Protein AF-A0A5J4UPM0-F1 (afdb_monomer_lite)

Structure (mmCIF, N/CA/C/O backbone):
data_AF-A0A5J4UPM0-F1
#
_entry.id   AF-A0A5J4UPM0-F1
#
loop_
_atom_site.group_PDB
_atom_site.id
_atom_site.type_symbol
_atom_site.label_atom_id
_atom_site.label_alt_id
_atom_site.label_comp_id
_atom_site.label_asym_id
_atom_site.label_entity_id
_atom_site.label_seq_id
_atom_site.pdbx_PDB_ins_code
_atom_site.Cartn_x
_atom_site.Cartn_y
_atom_site.Cartn_z
_atom_site.occupancy
_atom_site.B_iso_or_equiv
_atom_site.auth_seq_id
_atom_site.auth_comp_id
_atom_site.auth_asym_id
_atom_site.auth_atom_id
_atom_site.pdbx_PDB_model_num
ATOM 1 N N . MET A 1 1 ? 78.217 29.020 -58.517 1.00 34.00 1 MET A N 1
ATOM 2 C CA . MET A 1 1 ? 78.183 27.801 -57.683 1.00 34.00 1 MET A CA 1
ATOM 3 C C . MET A 1 1 ? 76.849 27.775 -56.956 1.00 34.00 1 MET A C 1
ATOM 5 O O . MET A 1 1 ? 76.694 28.483 -55.974 1.00 34.00 1 MET A O 1
ATOM 9 N N . VAL A 1 2 ? 75.860 27.063 -57.499 1.00 29.41 2 VAL A N 1
ATOM 10 C CA . VAL A 1 2 ? 74.545 26.874 -56.865 1.00 29.41 2 VAL A CA 1
ATOM 11 C C . VAL A 1 2 ? 74.561 25.471 -56.269 1.00 29.41 2 VAL A C 1
ATOM 13 O O . VAL A 1 2 ? 74.653 24.496 -57.010 1.00 29.41 2 VAL A O 1
ATOM 16 N N . GLY A 1 3 ? 74.592 25.380 -54.940 1.00 32.12 3 GLY A N 1
ATOM 17 C CA . GLY A 1 3 ? 74.587 24.108 -54.223 1.00 32.12 3 GLY A CA 1
ATOM 18 C C . GLY A 1 3 ? 73.215 23.449 -54.327 1.00 32.12 3 GLY A C 1
ATOM 19 O O . GLY A 1 3 ? 72.221 24.014 -53.879 1.00 32.12 3 GLY A O 1
ATOM 20 N N . ILE A 1 4 ? 73.158 22.270 -54.941 1.00 32.81 4 ILE A N 1
ATOM 21 C CA . ILE A 1 4 ? 71.959 21.431 -54.987 1.00 32.81 4 ILE A CA 1
ATOM 22 C C . ILE A 1 4 ? 71.978 20.565 -53.721 1.00 32.81 4 ILE A C 1
ATOM 24 O O . ILE A 1 4 ? 72.777 19.636 -53.625 1.00 32.81 4 ILE A O 1
ATOM 28 N N . CYS A 1 5 ? 71.125 20.876 -52.742 1.00 32.78 5 CYS A N 1
ATOM 29 C CA . CYS A 1 5 ? 70.876 19.985 -51.607 1.00 32.78 5 CYS A CA 1
ATOM 30 C C . CYS A 1 5 ? 70.103 18.752 -52.095 1.00 32.78 5 CYS A C 1
ATOM 32 O O . CYS A 1 5 ? 68.948 18.858 -52.506 1.00 32.78 5 CYS A O 1
ATOM 34 N N . GLN A 1 6 ? 70.745 17.583 -52.065 1.00 30.95 6 GLN A N 1
ATOM 35 C CA . GLN A 1 6 ? 70.087 16.289 -52.230 1.00 30.95 6 GLN A CA 1
ATOM 36 C C . GLN A 1 6 ? 69.510 15.847 -50.882 1.00 30.95 6 GLN A C 1
ATOM 38 O O . GLN A 1 6 ? 70.262 15.489 -49.978 1.00 30.95 6 GLN A O 1
ATOM 43 N N . GLU A 1 7 ? 68.186 15.837 -50.745 1.00 34.66 7 GLU A N 1
ATOM 44 C CA . GLU A 1 7 ? 67.532 15.127 -49.643 1.00 34.66 7 GLU A CA 1
ATOM 45 C C . GLU A 1 7 ? 67.275 13.671 -50.047 1.00 34.66 7 GLU A C 1
ATOM 47 O O . GLU A 1 7 ? 66.557 13.384 -51.007 1.00 34.66 7 GLU A O 1
ATOM 52 N N . SER A 1 8 ? 67.894 12.743 -49.316 1.00 31.12 8 SER A N 1
ATOM 53 C CA . SER A 1 8 ? 67.706 11.302 -49.476 1.00 31.12 8 SER A CA 1
ATOM 54 C C . SER A 1 8 ? 66.583 10.829 -48.552 1.00 31.12 8 SER A C 1
ATOM 56 O O . SER A 1 8 ? 66.685 10.967 -47.334 1.00 31.12 8 SER A O 1
ATOM 58 N N . TRP A 1 9 ? 65.510 10.267 -49.114 1.00 38.97 9 TRP A N 1
ATOM 59 C CA . TRP A 1 9 ? 64.406 9.686 -48.345 1.00 38.97 9 TRP A CA 1
ATOM 60 C C . TRP A 1 9 ? 64.547 8.161 -48.292 1.00 38.97 9 TRP A C 1
ATOM 62 O O . TRP A 1 9 ? 64.469 7.486 -49.317 1.00 38.97 9 TRP A O 1
ATOM 72 N N . VAL A 1 10 ? 64.720 7.605 -47.089 1.00 35.00 10 VAL A N 1
ATOM 73 C CA . VAL A 1 10 ? 64.734 6.153 -46.851 1.00 35.00 10 VAL A CA 1
ATOM 74 C C . VAL A 1 10 ? 63.353 5.719 -46.357 1.00 35.00 10 VAL A C 1
ATOM 76 O O . VAL A 1 10 ? 62.998 5.948 -45.203 1.00 35.00 10 VAL A O 1
ATOM 79 N N . PHE A 1 11 ? 62.566 5.065 -47.215 1.00 37.78 11 PHE A N 1
ATOM 80 C CA . PHE A 1 11 ? 61.320 4.410 -46.806 1.00 37.78 11 PHE A CA 1
ATOM 81 C C . PHE A 1 11 ? 61.622 2.996 -46.294 1.00 37.78 11 PHE A C 1
ATOM 83 O O . PHE A 1 11 ? 61.968 2.104 -47.065 1.00 37.78 11 PHE A O 1
ATOM 90 N N . LYS A 1 12 ? 61.473 2.775 -44.984 1.00 35.78 12 LYS A N 1
ATOM 91 C CA . LYS A 1 12 ? 61.555 1.443 -44.366 1.00 35.78 12 LYS A CA 1
ATOM 92 C C . LYS A 1 12 ? 60.150 0.846 -44.253 1.00 35.78 12 LYS A C 1
ATOM 94 O O . LYS A 1 12 ? 59.464 1.037 -43.253 1.00 35.78 12 LYS A O 1
ATOM 99 N N . LEU A 1 13 ? 59.723 0.108 -45.275 1.00 38.47 13 LEU A N 1
ATOM 100 C CA . LEU A 1 13 ? 58.643 -0.872 -45.141 1.00 38.47 13 LEU A CA 1
ATOM 101 C C . LEU A 1 13 ? 59.262 -2.240 -44.841 1.00 38.47 13 LEU A C 1
ATOM 103 O O . LEU A 1 13 ? 60.309 -2.597 -45.376 1.00 38.47 13 LEU A O 1
ATOM 107 N N . LYS A 1 14 ? 58.646 -2.962 -43.903 1.00 42.09 14 LYS A N 1
ATOM 108 C CA . LYS A 1 14 ? 59.135 -4.209 -43.302 1.00 42.09 14 LYS A CA 1
ATOM 109 C C . LYS A 1 14 ? 59.682 -5.196 -44.353 1.00 42.09 14 LYS A C 1
ATOM 111 O O . LYS A 1 14 ? 58.910 -5.793 -45.092 1.00 42.09 14 LYS A O 1
ATOM 116 N N . GLY A 1 15 ? 60.998 -5.426 -44.338 1.00 43.72 15 GLY A N 1
ATOM 117 C CA . GLY A 1 15 ? 61.578 -6.724 -44.703 1.00 43.72 15 GLY A CA 1
ATOM 118 C C . GLY A 1 15 ? 62.327 -6.885 -46.031 1.00 43.72 15 GLY A C 1
ATOM 119 O O . GLY A 1 15 ? 62.898 -7.953 -46.208 1.00 43.72 15 GLY A O 1
ATOM 120 N N . TYR A 1 16 ? 62.414 -5.895 -46.928 1.00 34.84 16 TYR A N 1
ATOM 121 C CA . TYR A 1 16 ? 63.186 -6.049 -48.178 1.00 34.84 16 TYR A CA 1
ATOM 122 C C . TYR A 1 16 ? 64.105 -4.855 -48.464 1.00 34.84 16 TYR A C 1
ATOM 124 O O . TYR A 1 16 ? 63.668 -3.707 -48.482 1.00 34.84 16 TYR A O 1
ATOM 132 N N . ASN A 1 17 ? 65.391 -5.143 -48.686 1.00 38.88 17 ASN A N 1
ATOM 133 C CA . ASN A 1 17 ? 66.417 -4.174 -49.071 1.00 38.88 17 ASN A CA 1
ATOM 134 C C . ASN A 1 17 ? 66.376 -3.995 -50.598 1.00 38.88 17 ASN A C 1
ATOM 136 O O . ASN A 1 17 ? 66.793 -4.891 -51.329 1.00 38.88 17 ASN A O 1
ATOM 140 N N . TYR A 1 18 ? 65.882 -2.854 -51.081 1.00 38.59 18 TYR A N 1
ATOM 141 C CA . TYR A 1 18 ? 66.020 -2.461 -52.486 1.00 38.59 18 TYR A CA 1
ATOM 142 C C . TYR A 1 18 ? 67.086 -1.371 -52.614 1.00 38.59 18 TYR A C 1
ATOM 144 O O . TYR A 1 18 ? 67.053 -0.371 -51.898 1.00 38.59 18 TYR A O 1
ATOM 152 N N . ASN A 1 19 ? 68.026 -1.572 -53.542 1.00 39.03 19 ASN A N 1
ATOM 153 C CA . ASN A 1 19 ? 69.011 -0.567 -53.932 1.00 39.03 19 ASN A CA 1
ATOM 154 C C . ASN A 1 19 ? 68.295 0.690 -54.450 1.00 39.03 19 ASN A C 1
ATOM 156 O O . ASN A 1 19 ? 67.374 0.606 -55.262 1.00 39.03 19 ASN A O 1
ATOM 160 N N . SER A 1 20 ? 68.725 1.856 -53.972 1.00 40.47 20 SER A N 1
ATOM 161 C CA . SER A 1 20 ? 68.147 3.159 -54.290 1.00 40.47 20 SER A CA 1
ATOM 162 C C . SER A 1 20 ? 68.293 3.499 -55.776 1.00 40.47 20 SER A C 1
ATOM 164 O O . SER A 1 20 ? 69.398 3.777 -56.242 1.00 40.47 20 SER A O 1
ATOM 166 N N . VAL A 1 21 ? 67.179 3.538 -56.509 1.00 37.78 21 VAL A N 1
ATOM 167 C CA . VAL A 1 21 ? 67.104 4.143 -57.846 1.00 37.78 21 VAL A CA 1
ATOM 168 C C . VAL A 1 21 ? 66.581 5.570 -57.690 1.00 37.78 21 VAL A C 1
ATOM 170 O O . VAL A 1 21 ? 65.440 5.781 -57.284 1.00 37.78 21 VAL A O 1
ATOM 173 N N . ILE A 1 22 ? 67.430 6.555 -57.982 1.00 39.66 22 ILE A N 1
ATOM 174 C CA . ILE A 1 22 ? 67.087 7.981 -57.940 1.00 39.66 22 ILE A CA 1
ATOM 175 C C . ILE A 1 22 ? 66.447 8.358 -59.281 1.00 39.66 22 ILE A C 1
ATOM 177 O O . ILE A 1 22 ? 67.135 8.407 -60.297 1.00 39.66 22 ILE A O 1
ATOM 181 N N . PHE A 1 23 ? 65.146 8.655 -59.289 1.00 39.25 23 PHE A N 1
ATOM 182 C CA . PHE A 1 23 ? 64.492 9.338 -60.410 1.00 39.25 23 PHE A CA 1
ATOM 183 C C . PHE A 1 23 ? 64.287 10.822 -60.066 1.00 39.25 23 PHE A C 1
ATOM 185 O O . PHE A 1 23 ? 63.795 11.121 -58.975 1.00 39.25 23 PHE A O 1
ATOM 192 N N . PRO A 1 24 ? 64.615 11.767 -60.968 1.00 39.78 24 PRO A N 1
ATOM 193 C CA . PRO A 1 24 ? 64.323 13.177 -60.748 1.00 39.78 24 PRO A CA 1
ATOM 194 C C . PRO A 1 24 ? 62.809 13.405 -60.859 1.00 39.78 24 PRO A C 1
ATOM 196 O O . PRO A 1 24 ? 62.246 13.450 -61.952 1.00 39.78 24 PRO A O 1
ATOM 199 N N . LEU A 1 25 ? 62.126 13.520 -59.718 1.00 46.28 25 LEU A N 1
ATOM 200 C CA . LEU A 1 25 ? 60.706 13.864 -59.674 1.00 46.28 25 LEU A CA 1
ATOM 201 C C . LEU A 1 25 ? 60.512 15.368 -59.907 1.00 46.28 25 LEU A C 1
ATOM 203 O O . LEU A 1 25 ? 61.180 16.207 -59.307 1.00 46.28 25 LEU A O 1
ATOM 207 N N . ASN A 1 26 ? 59.566 15.698 -60.788 1.00 43.25 26 ASN A N 1
ATOM 208 C CA . ASN A 1 26 ? 59.174 17.064 -61.130 1.00 43.25 26 ASN A CA 1
ATOM 209 C C . ASN A 1 26 ? 58.726 17.842 -59.864 1.00 43.25 26 ASN A C 1
ATOM 211 O O . ASN A 1 26 ? 57.868 17.331 -59.136 1.00 43.25 26 ASN A O 1
ATOM 215 N N . PRO A 1 27 ? 59.209 19.081 -59.629 1.00 51.84 27 PRO A N 1
ATOM 216 C CA . PRO A 1 27 ? 58.881 19.898 -58.451 1.00 51.84 27 PRO A CA 1
ATOM 217 C C . PRO A 1 27 ? 57.379 20.086 -58.174 1.00 51.84 27 PRO A C 1
ATOM 219 O O . PRO A 1 27 ? 56.963 20.280 -57.033 1.00 51.84 27 PRO A O 1
ATOM 222 N N . ARG A 1 28 ? 56.526 20.018 -59.207 1.00 42.81 28 ARG A N 1
ATOM 223 C CA . ARG A 1 28 ? 55.063 20.091 -59.028 1.00 42.81 28 ARG A CA 1
ATOM 224 C C . ARG A 1 28 ? 54.478 18.822 -58.401 1.00 42.81 28 ARG A C 1
ATOM 226 O O . ARG A 1 28 ? 53.512 18.901 -57.643 1.00 42.81 28 ARG A O 1
ATOM 233 N N . VAL A 1 29 ? 55.060 17.659 -58.690 1.00 46.34 29 VAL A N 1
ATOM 234 C CA . VAL A 1 29 ? 54.596 16.363 -58.175 1.00 46.34 29 VAL A CA 1
ATOM 235 C C . VAL A 1 29 ? 55.032 16.187 -56.720 1.00 46.34 29 VAL A C 1
ATOM 237 O O . VAL A 1 29 ? 54.223 15.773 -55.892 1.00 46.34 29 VAL A O 1
ATOM 240 N N . THR A 1 30 ? 56.256 16.597 -56.373 1.00 50.22 30 THR A N 1
ATOM 241 C CA . THR A 1 30 ? 56.759 16.565 -54.990 1.00 50.22 30 THR A CA 1
ATOM 242 C C . THR A 1 30 ? 55.971 17.493 -54.068 1.00 50.22 30 THR A C 1
ATOM 244 O O . THR A 1 30 ? 55.551 17.048 -53.004 1.00 50.22 30 THR A O 1
ATOM 247 N N . ASN A 1 31 ? 55.651 18.720 -54.495 1.00 48.53 31 ASN A N 1
ATOM 248 C CA . ASN A 1 31 ? 54.829 19.644 -53.699 1.00 48.53 31 ASN A CA 1
ATOM 249 C C . ASN A 1 31 ? 53.403 19.119 -53.454 1.00 48.53 31 ASN A C 1
ATOM 251 O O . ASN A 1 31 ? 52.852 19.300 -52.371 1.00 48.53 31 ASN A O 1
ATOM 255 N N . THR A 1 32 ? 52.813 18.425 -54.432 1.00 50.28 32 THR A N 1
ATOM 256 C CA . THR A 1 32 ? 51.464 17.848 -54.297 1.00 50.28 32 THR A CA 1
ATOM 257 C C . THR A 1 32 ? 51.457 16.629 -53.367 1.00 50.28 32 THR A C 1
ATOM 259 O O . THR A 1 32 ? 50.521 16.454 -52.585 1.00 50.28 32 THR A O 1
ATOM 262 N N . ILE A 1 33 ? 52.501 15.794 -53.419 1.00 51.09 33 ILE A N 1
ATOM 263 C CA . ILE A 1 33 ? 52.682 14.666 -52.493 1.00 51.09 33 ILE A CA 1
ATOM 264 C C . ILE A 1 33 ? 52.910 15.186 -51.070 1.00 51.09 33 ILE A C 1
ATOM 266 O O . ILE A 1 33 ? 52.239 14.719 -50.154 1.00 51.09 33 ILE A O 1
ATOM 270 N N . HIS A 1 34 ? 53.765 16.198 -50.893 1.00 49.75 34 HIS A N 1
ATOM 271 C CA . HIS A 1 34 ? 54.033 16.803 -49.588 1.00 49.75 34 HIS A CA 1
ATOM 272 C C . HIS A 1 34 ? 52.759 17.412 -48.981 1.00 49.75 34 HIS A C 1
ATOM 274 O O . HIS A 1 34 ? 52.418 17.098 -47.848 1.00 49.75 34 HIS A O 1
ATOM 280 N N . ALA A 1 35 ? 51.977 18.171 -49.759 1.00 50.09 35 ALA A N 1
ATOM 281 C CA . ALA A 1 35 ? 50.713 18.753 -49.299 1.00 50.09 35 ALA A CA 1
ATOM 282 C C . ALA A 1 35 ? 49.671 17.694 -48.889 1.00 50.09 35 ALA A C 1
ATOM 284 O O . ALA A 1 35 ? 49.008 17.836 -47.860 1.00 50.09 35 ALA A O 1
ATOM 285 N N . LYS A 1 36 ? 49.550 16.597 -49.652 1.00 50.09 36 LYS A N 1
ATOM 286 C CA . LYS A 1 36 ? 48.677 15.470 -49.279 1.00 50.09 36 LYS A CA 1
ATOM 287 C C . LYS A 1 36 ? 49.169 14.776 -48.010 1.00 50.09 36 LYS A C 1
ATOM 289 O O . LYS A 1 36 ? 48.365 14.449 -47.145 1.00 50.09 36 LYS A O 1
ATOM 294 N N . GLN A 1 37 ? 50.476 14.588 -47.865 1.00 53.84 37 GLN A N 1
ATOM 295 C CA . GLN A 1 37 ? 51.079 13.937 -46.703 1.00 53.84 37 GLN A CA 1
ATOM 296 C C . GLN A 1 37 ? 50.939 14.792 -45.431 1.00 53.84 37 GLN A C 1
ATOM 298 O O . GLN A 1 37 ? 50.604 14.259 -44.374 1.00 53.84 37 GLN A O 1
ATOM 303 N N . THR A 1 38 ? 51.076 16.118 -45.539 1.00 56.19 38 THR A N 1
ATOM 304 C CA . THR A 1 38 ? 50.774 17.066 -44.455 1.00 56.19 38 THR A CA 1
ATOM 305 C C . THR A 1 38 ? 49.289 17.042 -44.080 1.00 56.19 38 THR A C 1
ATOM 307 O O . THR A 1 38 ? 48.969 17.039 -42.895 1.00 56.19 38 THR A O 1
ATOM 310 N N . SER A 1 39 ? 48.380 16.941 -45.058 1.00 65.50 39 SER A N 1
ATOM 311 C CA . SER A 1 39 ? 46.932 16.828 -44.813 1.00 65.50 39 SER A CA 1
ATOM 312 C C . SER A 1 39 ? 46.558 15.539 -44.066 1.00 65.50 39 SER A C 1
ATOM 314 O O . SER A 1 39 ? 45.840 15.601 -43.068 1.00 65.50 39 SER A O 1
ATOM 316 N N . TYR A 1 40 ? 47.105 14.385 -44.463 1.00 57.78 40 TYR A N 1
ATOM 317 C CA . TYR A 1 40 ? 46.906 13.125 -43.734 1.00 57.78 40 TYR A CA 1
ATOM 318 C C . TYR A 1 40 ? 47.508 13.160 -42.326 1.00 57.78 40 TYR A C 1
ATOM 320 O O . TYR A 1 40 ? 46.906 12.647 -41.383 1.00 57.78 40 TYR A O 1
ATOM 328 N N . HIS A 1 41 ? 48.676 13.785 -42.158 1.00 66.69 41 HIS A N 1
ATOM 329 C CA . HIS A 1 41 ? 49.289 13.934 -40.842 1.00 66.69 41 HIS A CA 1
ATOM 330 C C . HIS A 1 41 ? 48.436 14.807 -39.911 1.00 66.69 41 HIS A C 1
ATOM 332 O O . HIS A 1 41 ? 48.236 14.444 -38.757 1.00 66.69 41 HIS A O 1
ATOM 338 N N . GLN A 1 42 ? 47.864 15.903 -40.420 1.00 65.31 42 GLN A N 1
ATOM 339 C CA . GLN A 1 42 ? 46.940 16.756 -39.665 1.00 65.31 42 GLN A CA 1
ATOM 340 C C . GLN A 1 42 ? 45.644 16.026 -39.285 1.00 65.31 42 GLN A C 1
ATOM 342 O O . GLN A 1 42 ? 45.174 16.181 -38.160 1.00 65.31 42 GLN A O 1
ATOM 347 N N . GLN A 1 43 ? 45.098 15.191 -40.175 1.00 56.09 43 GLN A N 1
ATOM 348 C CA . GLN A 1 43 ? 43.926 14.361 -39.871 1.00 56.09 43 GLN A CA 1
ATOM 349 C C . GLN A 1 43 ? 44.220 13.331 -38.775 1.00 56.09 43 GLN A C 1
ATOM 351 O O . GLN A 1 43 ? 43.452 13.213 -37.826 1.00 56.09 43 GLN A O 1
ATOM 356 N N . LEU A 1 44 ? 45.350 12.623 -38.860 1.00 64.81 44 LEU A N 1
ATOM 357 C CA . LEU A 1 44 ? 45.774 11.669 -37.829 1.00 64.81 44 LEU A CA 1
ATOM 358 C C . LEU A 1 44 ? 46.030 12.347 -36.480 1.00 64.81 44 LEU A C 1
ATOM 360 O O . LEU A 1 44 ? 45.689 11.784 -35.441 1.00 64.81 44 LEU A O 1
ATOM 364 N N . LEU A 1 45 ? 46.601 13.557 -36.494 1.00 73.12 45 LEU A N 1
ATOM 365 C CA . LEU A 1 45 ? 46.774 14.349 -35.282 1.00 73.12 45 LEU A CA 1
ATOM 366 C C . LEU A 1 45 ? 45.412 14.670 -34.663 1.00 73.12 45 LEU A C 1
ATOM 368 O O . LEU A 1 45 ? 45.228 14.405 -33.485 1.00 73.12 45 LEU A O 1
ATOM 372 N N . TRP A 1 46 ? 44.455 15.151 -35.464 1.00 71.81 46 TRP A N 1
ATOM 373 C CA . TRP A 1 46 ? 43.101 15.484 -35.016 1.00 71.81 46 TRP A CA 1
ATOM 374 C C . TRP A 1 46 ? 42.361 14.284 -34.412 1.00 71.81 46 TRP A C 1
ATOM 376 O O . TRP A 1 46 ? 41.808 14.411 -33.323 1.00 71.81 46 TRP A O 1
ATOM 386 N N . PHE A 1 47 ? 42.409 13.111 -35.055 1.00 49.50 47 PHE A N 1
ATOM 387 C CA . PHE A 1 47 ? 41.816 11.887 -34.500 1.00 49.50 47 PHE A CA 1
ATOM 388 C C . PHE A 1 47 ? 42.434 11.510 -33.153 1.00 49.50 47 PHE A C 1
ATOM 390 O O . PHE A 1 47 ? 41.707 11.202 -32.213 1.00 49.50 47 PHE A O 1
ATOM 397 N N . LYS A 1 48 ? 43.761 11.616 -33.024 1.00 67.06 48 LYS A N 1
ATOM 398 C CA . LYS A 1 48 ? 44.446 11.358 -31.755 1.00 67.06 48 LYS A CA 1
ATOM 399 C C . LYS A 1 48 ? 44.017 12.345 -30.664 1.00 67.06 48 LYS A C 1
ATOM 401 O O . LYS A 1 48 ? 43.775 11.928 -29.538 1.00 67.06 48 LYS A O 1
ATOM 406 N N . THR A 1 49 ? 43.863 13.630 -30.992 1.00 69.19 49 THR A N 1
ATOM 407 C CA . THR A 1 49 ? 43.394 14.638 -30.028 1.00 69.19 49 THR A CA 1
ATOM 408 C C . THR A 1 49 ? 41.958 14.380 -29.570 1.00 69.19 49 THR A C 1
ATOM 410 O O . THR A 1 49 ? 41.645 14.600 -28.402 1.00 69.19 49 THR A O 1
ATOM 413 N N . VAL A 1 50 ? 41.083 13.921 -30.471 1.00 55.81 50 VAL A N 1
ATOM 414 C CA . VAL A 1 50 ? 39.689 13.577 -30.147 1.00 55.81 50 VAL A CA 1
ATOM 415 C C . VAL A 1 50 ? 39.629 12.337 -29.248 1.00 55.81 50 VAL A C 1
ATOM 417 O O . VAL A 1 50 ? 38.944 12.376 -28.227 1.00 55.81 50 VAL A O 1
ATOM 420 N N . ASP A 1 51 ? 40.398 11.287 -29.552 1.00 59.09 51 ASP A N 1
ATOM 421 C CA . ASP A 1 51 ? 40.488 10.083 -28.711 1.00 59.09 51 ASP A CA 1
ATOM 422 C C . ASP A 1 51 ? 41.049 10.396 -27.315 1.00 59.09 51 ASP A C 1
ATOM 424 O O . ASP A 1 51 ? 40.527 9.921 -26.300 1.00 59.09 51 ASP A O 1
ATOM 428 N N . ASP A 1 52 ? 42.087 11.232 -27.232 1.00 70.62 52 ASP A N 1
ATOM 429 C CA . ASP A 1 52 ? 42.665 11.664 -25.958 1.00 70.62 52 ASP A CA 1
ATOM 430 C C . ASP A 1 52 ? 41.654 12.488 -25.135 1.00 70.62 52 ASP A C 1
ATOM 432 O O . ASP A 1 52 ? 41.535 12.287 -23.922 1.00 70.62 52 ASP A O 1
ATOM 436 N N . ALA A 1 53 ? 40.868 13.359 -25.781 1.00 60.28 53 ALA A N 1
ATOM 437 C CA . ALA A 1 53 ? 39.814 14.141 -25.131 1.00 60.28 53 ALA A CA 1
ATOM 438 C C . ALA A 1 53 ? 38.658 13.261 -24.618 1.00 60.28 53 ALA A C 1
ATOM 440 O O . ALA A 1 53 ? 38.233 13.416 -23.470 1.00 60.28 53 ALA A O 1
ATOM 441 N N . MET A 1 54 ? 38.196 12.290 -25.412 1.00 55.66 54 MET A N 1
ATOM 442 C CA . MET A 1 54 ? 37.147 11.342 -25.007 1.00 55.66 54 MET A CA 1
ATOM 443 C C . MET A 1 54 ? 37.594 10.456 -23.835 1.00 55.66 54 MET A C 1
ATOM 445 O O . MET A 1 54 ? 36.836 10.235 -22.882 1.00 55.66 54 MET A O 1
ATOM 449 N N . ASN A 1 55 ? 38.847 9.996 -23.847 1.00 68.88 55 ASN A N 1
ATOM 450 C CA . ASN A 1 55 ? 39.428 9.225 -22.747 1.00 68.88 55 ASN A CA 1
ATOM 451 C C . ASN A 1 55 ? 39.572 10.055 -21.463 1.00 68.88 55 ASN A C 1
ATOM 453 O O . ASN A 1 55 ? 39.361 9.540 -20.362 1.00 68.88 55 ASN A O 1
ATOM 457 N N . MET A 1 56 ? 39.913 11.338 -21.585 1.00 70.81 56 MET A N 1
ATOM 458 C CA . MET A 1 56 ? 40.014 12.258 -20.451 1.00 70.81 56 MET A CA 1
ATOM 459 C C . MET A 1 56 ? 38.642 12.527 -19.822 1.00 70.81 56 MET A C 1
ATOM 461 O O . MET A 1 56 ? 38.495 12.388 -18.608 1.00 70.81 56 MET A O 1
ATOM 465 N N . GLN A 1 57 ? 37.623 12.786 -20.647 1.00 64.75 57 GLN A N 1
ATOM 466 C CA . GLN A 1 57 ? 36.244 12.996 -20.201 1.00 64.75 57 GLN A CA 1
ATOM 467 C C . GLN A 1 57 ? 35.677 11.747 -19.507 1.00 64.75 57 GLN A C 1
ATOM 469 O O . GLN A 1 57 ? 35.014 11.842 -18.475 1.00 64.75 57 GLN A O 1
ATOM 474 N N . THR A 1 58 ? 36.006 10.554 -20.010 1.00 69.94 58 THR A N 1
ATOM 475 C CA . THR A 1 58 ? 35.603 9.285 -19.384 1.00 69.94 58 THR A CA 1
ATOM 476 C C . THR A 1 58 ? 36.265 9.086 -18.014 1.00 69.94 58 THR A C 1
ATOM 478 O O . THR A 1 58 ? 35.599 8.686 -17.057 1.00 69.94 58 THR A O 1
ATOM 481 N N . LYS A 1 59 ? 37.561 9.407 -17.877 1.00 76.38 59 LYS A N 1
ATOM 482 C CA . LYS A 1 59 ? 38.276 9.348 -16.587 1.00 76.38 59 LYS A CA 1
ATOM 483 C C . LYS A 1 59 ? 37.694 10.321 -15.564 1.00 76.38 59 LYS A C 1
ATOM 485 O O . LYS A 1 59 ? 37.518 9.943 -14.409 1.00 76.38 59 LYS A O 1
ATOM 490 N N . GLU A 1 60 ? 37.351 11.533 -15.987 1.00 83.00 60 GLU A N 1
ATOM 491 C CA . GLU A 1 60 ? 36.745 12.549 -15.122 1.00 83.00 60 GLU A CA 1
ATOM 492 C C . GLU A 1 60 ? 35.365 12.111 -14.604 1.00 83.00 60 GLU A C 1
ATOM 494 O O . GLU A 1 60 ? 35.092 12.201 -13.407 1.00 83.00 60 GLU A O 1
ATOM 499 N N . GLN A 1 61 ? 34.523 11.529 -15.465 1.00 69.62 61 GLN A N 1
ATOM 500 C CA . GLN A 1 61 ? 33.226 10.976 -15.053 1.00 69.62 61 GLN A CA 1
ATOM 501 C C . GLN A 1 61 ? 33.375 9.832 -14.040 1.00 69.62 61 GLN A C 1
ATOM 503 O O . GLN A 1 61 ? 32.632 9.776 -13.058 1.00 69.62 61 GLN A O 1
ATOM 508 N N . ILE A 1 62 ? 34.354 8.944 -14.231 1.00 72.19 62 ILE A N 1
ATOM 509 C CA . ILE A 1 62 ? 34.658 7.866 -13.278 1.00 72.19 62 ILE A CA 1
ATOM 510 C C . ILE A 1 62 ? 35.091 8.442 -11.923 1.00 72.19 62 ILE A C 1
ATOM 512 O O . ILE A 1 62 ? 34.645 7.959 -10.881 1.00 72.19 62 ILE A O 1
ATOM 516 N N . GLU A 1 63 ? 35.923 9.481 -11.916 1.00 86.19 63 GLU A N 1
ATOM 517 C CA . GLU A 1 63 ? 36.400 10.115 -10.684 1.00 86.19 63 GLU A CA 1
ATOM 518 C C . GLU A 1 63 ? 35.255 10.814 -9.927 1.00 86.19 63 GLU A C 1
ATOM 520 O O . GLU A 1 63 ? 35.113 10.641 -8.714 1.00 86.19 63 GLU A O 1
ATOM 525 N N . ILE A 1 64 ? 34.349 11.488 -10.646 1.00 82.69 64 ILE A N 1
ATOM 526 C CA . ILE A 1 64 ? 33.117 12.069 -10.085 1.00 82.69 64 ILE A CA 1
ATOM 527 C C . ILE A 1 64 ? 32.227 10.983 -9.464 1.00 82.69 64 ILE A C 1
ATOM 529 O O . ILE A 1 64 ? 31.661 11.182 -8.385 1.00 82.69 64 ILE A O 1
ATOM 533 N N . GLN A 1 65 ? 32.086 9.826 -10.115 1.00 66.44 65 GLN A N 1
ATOM 534 C CA . GLN A 1 65 ? 31.291 8.714 -9.583 1.00 66.44 65 GLN A CA 1
ATOM 535 C C . GLN A 1 65 ? 31.922 8.105 -8.326 1.00 66.44 65 GLN A C 1
ATOM 537 O O . GLN A 1 65 ? 31.213 7.849 -7.349 1.00 66.44 65 GLN A O 1
ATOM 542 N N . LYS A 1 66 ? 33.250 7.941 -8.300 1.00 76.38 66 LYS A N 1
ATOM 543 C CA . LYS A 1 66 ? 33.981 7.492 -7.104 1.00 76.38 66 LYS A CA 1
ATOM 544 C C . LYS A 1 66 ? 33.809 8.465 -5.942 1.00 76.38 66 LYS A C 1
ATOM 546 O O . LYS A 1 66 ? 33.572 8.030 -4.817 1.00 76.38 66 LYS A O 1
ATOM 551 N N . GLU A 1 67 ? 33.881 9.769 -6.197 1.00 84.94 67 GLU A N 1
ATOM 552 C CA . GLU A 1 67 ? 33.699 10.777 -5.152 1.00 84.94 67 GLU A CA 1
ATOM 553 C C . GLU A 1 67 ? 32.252 10.791 -4.636 1.00 84.94 67 GLU A C 1
ATOM 555 O O . GLU A 1 67 ? 32.020 10.789 -3.427 1.00 84.94 67 GLU A O 1
ATOM 560 N N . LYS A 1 68 ? 31.256 10.653 -5.521 1.00 81.31 68 LYS A N 1
ATOM 561 C CA . LYS A 1 68 ? 29.851 10.455 -5.118 1.00 81.31 68 LYS A CA 1
ATOM 562 C C . LYS A 1 68 ? 29.670 9.209 -4.247 1.00 81.31 68 LYS A C 1
ATOM 564 O O . LYS A 1 68 ? 28.931 9.266 -3.263 1.00 81.31 68 LYS A O 1
ATOM 569 N N . GLN A 1 69 ? 30.334 8.099 -4.568 1.00 62.25 69 GLN A N 1
ATOM 570 C CA . GLN A 1 69 ? 30.306 6.889 -3.739 1.00 62.25 69 GLN A CA 1
ATOM 571 C C . GLN A 1 69 ? 30.962 7.109 -2.370 1.00 62.25 69 GLN A C 1
ATOM 573 O O . GLN A 1 69 ? 30.365 6.746 -1.357 1.00 62.25 69 GLN A O 1
ATOM 578 N N . LYS A 1 70 ? 32.126 7.766 -2.304 1.00 81.00 70 LYS A N 1
ATOM 579 C CA . LYS A 1 70 ? 32.775 8.123 -1.029 1.00 81.00 70 LYS A CA 1
ATOM 580 C C . LYS A 1 70 ? 31.874 8.995 -0.155 1.00 81.00 70 LYS A C 1
ATOM 582 O O . LYS A 1 70 ? 31.724 8.717 1.031 1.00 81.00 70 LYS A O 1
ATOM 587 N N . GLN A 1 71 ? 31.214 9.992 -0.742 1.00 80.75 71 GLN A N 1
ATOM 588 C CA . GLN A 1 71 ? 30.272 10.860 -0.031 1.00 80.75 71 GLN A CA 1
ATOM 589 C C . GLN A 1 71 ? 29.046 10.094 0.487 1.00 80.75 71 GLN A C 1
ATOM 591 O O . GLN A 1 71 ? 28.570 10.368 1.588 1.00 80.75 71 GLN A O 1
ATOM 596 N N . ARG A 1 72 ? 28.546 9.100 -0.261 1.00 66.50 72 ARG A N 1
ATOM 597 C CA . ARG A 1 72 ? 27.471 8.205 0.208 1.00 66.50 72 ARG A CA 1
ATOM 598 C C . ARG A 1 72 ? 27.916 7.367 1.407 1.00 66.50 72 ARG A C 1
ATOM 600 O O . ARG A 1 72 ? 27.188 7.296 2.393 1.00 66.50 72 ARG A O 1
ATOM 607 N N . ILE A 1 73 ? 29.118 6.792 1.347 1.00 71.38 73 ILE A N 1
ATOM 608 C CA . ILE A 1 73 ? 29.696 6.004 2.446 1.00 71.38 73 ILE A CA 1
ATOM 609 C C . ILE A 1 73 ? 29.893 6.878 3.692 1.00 71.38 73 ILE A C 1
ATOM 611 O O . ILE A 1 73 ? 29.527 6.472 4.793 1.00 71.38 73 ILE A O 1
ATOM 615 N N . LEU A 1 74 ? 30.411 8.098 3.526 1.00 81.00 74 LEU A N 1
ATOM 616 C CA . LEU A 1 74 ? 30.627 9.031 4.631 1.00 81.00 74 LEU A CA 1
ATOM 617 C C . LEU A 1 74 ? 29.312 9.437 5.311 1.00 81.00 74 LEU A C 1
ATOM 619 O O . LEU A 1 74 ? 29.226 9.385 6.537 1.00 81.00 74 LEU A O 1
ATOM 623 N N . ARG A 1 75 ? 28.270 9.762 4.535 1.00 71.50 75 ARG A N 1
ATOM 624 C CA . ARG A 1 75 ? 26.932 10.050 5.085 1.00 71.50 75 ARG A CA 1
ATOM 625 C C . ARG A 1 75 ? 26.352 8.850 5.823 1.00 71.50 75 ARG A C 1
ATOM 627 O O . ARG A 1 75 ? 25.815 9.016 6.911 1.00 71.50 75 ARG A O 1
ATOM 634 N N . SER A 1 76 ? 26.503 7.646 5.272 1.00 56.44 76 SER A N 1
ATOM 635 C CA . SER A 1 76 ? 26.053 6.417 5.933 1.00 56.44 76 SER A CA 1
ATOM 636 C C . SER A 1 76 ? 26.769 6.195 7.267 1.00 56.44 76 SER A C 1
ATOM 638 O O . SER A 1 76 ? 26.139 5.768 8.232 1.00 56.44 76 SER A O 1
ATOM 640 N N . ARG A 1 77 ? 28.067 6.512 7.346 1.00 67.56 77 ARG A N 1
ATOM 641 C CA . ARG A 1 77 ? 28.845 6.423 8.586 1.00 67.56 77 ARG A CA 1
ATOM 642 C C . ARG A 1 77 ? 28.396 7.456 9.622 1.00 67.56 77 ARG A C 1
ATOM 644 O O . ARG A 1 77 ? 28.215 7.092 10.777 1.00 67.56 77 ARG A O 1
ATOM 651 N N . GLN A 1 78 ? 28.142 8.697 9.210 1.00 79.25 78 GLN A N 1
ATOM 652 C CA . GLN A 1 78 ? 27.605 9.740 10.095 1.00 79.25 78 GLN A CA 1
ATOM 653 C C . GLN A 1 78 ? 26.222 9.364 10.640 1.00 79.25 78 GLN A C 1
ATOM 655 O O . GLN A 1 78 ? 25.985 9.452 11.840 1.00 79.25 78 GLN A O 1
ATOM 660 N N . GLN A 1 79 ? 25.335 8.854 9.782 1.00 65.19 79 GLN A N 1
ATOM 661 C CA . GLN A 1 79 ? 24.024 8.354 10.201 1.00 65.19 79 GLN A CA 1
ATOM 662 C C . GLN A 1 79 ? 24.142 7.182 11.184 1.00 65.19 79 GLN A C 1
ATOM 664 O O . GLN A 1 79 ? 23.369 7.096 12.136 1.00 65.19 79 GLN A O 1
ATOM 669 N N . HIS A 1 80 ? 25.124 6.298 10.989 1.00 65.31 80 HIS A N 1
ATOM 670 C CA . HIS A 1 80 ? 25.395 5.203 11.916 1.00 65.31 80 HIS A CA 1
ATOM 671 C C . HIS A 1 80 ? 25.924 5.698 13.273 1.00 65.31 80 HIS A C 1
ATOM 673 O O . HIS A 1 80 ? 25.475 5.225 14.313 1.00 65.31 80 HIS A O 1
ATOM 679 N N . GLU A 1 81 ? 26.824 6.680 13.293 1.00 79.69 81 GLU A N 1
ATOM 680 C CA . GLU A 1 81 ? 27.336 7.287 14.530 1.00 79.69 81 GLU A CA 1
ATOM 681 C C . GLU A 1 81 ? 26.226 8.025 15.303 1.00 79.69 81 GLU A C 1
ATOM 683 O O . GLU A 1 81 ? 26.092 7.858 16.520 1.00 79.69 81 GLU A O 1
ATOM 688 N N . GLU A 1 82 ? 25.355 8.758 14.604 1.00 81.50 82 GLU A N 1
ATOM 689 C CA . GLU A 1 82 ? 24.154 9.354 15.199 1.00 81.50 82 GLU A CA 1
ATOM 690 C C . GLU A 1 82 ? 23.186 8.294 15.736 1.00 81.50 82 GLU A C 1
ATOM 692 O O . GLU A 1 82 ? 22.616 8.467 16.817 1.00 81.50 82 GLU A O 1
ATOM 697 N N . TRP A 1 83 ? 23.024 7.178 15.023 1.00 81.94 83 TRP A N 1
ATOM 698 C CA . TRP A 1 83 ? 22.213 6.047 15.470 1.00 81.94 83 TRP A CA 1
ATOM 699 C C . TRP A 1 83 ? 22.760 5.433 16.765 1.00 81.94 83 TRP A C 1
ATOM 701 O O . TRP A 1 83 ? 21.992 5.218 17.704 1.00 81.94 83 TRP A O 1
ATOM 711 N N . ILE A 1 84 ? 24.080 5.226 16.871 1.00 73.69 84 ILE A N 1
ATOM 712 C CA . ILE A 1 84 ? 24.724 4.735 18.103 1.00 73.69 84 ILE A CA 1
ATOM 713 C C . ILE A 1 84 ? 24.452 5.701 19.263 1.00 73.69 84 ILE A C 1
ATOM 715 O O . ILE A 1 84 ? 24.076 5.267 20.356 1.00 73.69 84 ILE A O 1
ATOM 719 N N . LYS A 1 85 ? 24.596 7.011 19.028 1.00 82.81 85 LYS A N 1
ATOM 720 C CA . LYS A 1 85 ? 24.352 8.040 20.047 1.00 82.81 85 LYS A CA 1
ATOM 721 C C . LYS A 1 85 ? 22.901 8.018 20.538 1.00 82.81 85 LYS A C 1
ATOM 723 O O . LYS A 1 85 ? 22.664 7.935 21.743 1.00 82.81 85 LYS A O 1
ATOM 728 N N . ARG A 1 86 ? 21.933 7.988 19.617 1.00 76.81 86 ARG A N 1
ATOM 729 C CA . ARG A 1 86 ? 20.499 7.895 19.946 1.00 76.81 86 ARG A CA 1
ATOM 730 C C . ARG A 1 86 ? 20.163 6.600 20.681 1.00 76.81 86 ARG A C 1
ATOM 732 O O . ARG A 1 86 ? 19.379 6.622 21.625 1.00 76.81 86 ARG A O 1
ATOM 739 N N . ARG A 1 87 ? 20.794 5.481 20.313 1.00 73.25 87 ARG A N 1
ATOM 740 C CA . ARG A 1 87 ? 20.616 4.192 20.996 1.00 73.25 87 ARG A CA 1
ATOM 741 C C . ARG A 1 87 ? 21.096 4.242 22.444 1.00 73.25 87 ARG A C 1
ATOM 743 O O . ARG A 1 87 ? 20.467 3.639 23.313 1.00 73.25 87 ARG A O 1
ATOM 750 N N . TYR A 1 88 ? 22.192 4.951 22.710 1.00 77.69 88 TYR A N 1
ATOM 751 C CA . TYR A 1 88 ? 22.685 5.148 24.070 1.00 77.69 88 TYR A CA 1
ATOM 752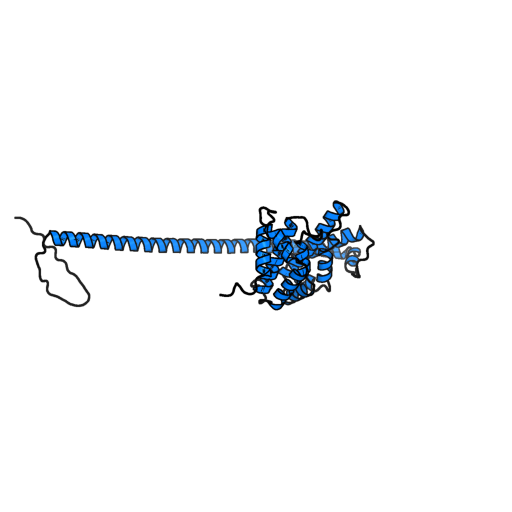 C C . TYR A 1 88 ? 21.715 6.000 24.900 1.00 77.69 88 TYR A C 1
ATOM 754 O O . TYR A 1 88 ? 21.365 5.609 26.010 1.00 77.69 88 TYR A O 1
ATOM 762 N N . GLU A 1 89 ? 21.212 7.104 24.342 1.00 80.81 89 GLU A N 1
ATOM 763 C CA . GLU A 1 89 ? 20.203 7.960 24.987 1.00 80.81 89 GLU A CA 1
ATOM 764 C C . GLU A 1 89 ? 18.889 7.205 25.258 1.00 80.81 89 GLU A C 1
ATOM 766 O O . GLU A 1 89 ? 18.316 7.315 26.342 1.00 80.81 89 GLU A O 1
ATOM 771 N N . GLN A 1 90 ? 18.432 6.378 24.314 1.00 63.25 90 GLN A N 1
ATOM 772 C CA . GLN A 1 90 ? 17.231 5.556 24.469 1.00 63.25 90 GLN A CA 1
ATOM 773 C C . GLN A 1 90 ? 17.401 4.497 25.562 1.00 63.25 90 GLN A C 1
ATOM 775 O O . GLN A 1 90 ? 16.508 4.342 26.386 1.00 63.25 90 GLN A O 1
ATOM 780 N N . LYS A 1 91 ? 18.567 3.841 25.652 1.00 78.44 91 LYS A N 1
ATOM 781 C CA . LYS A 1 91 ? 18.868 2.906 26.751 1.00 78.44 91 LYS A CA 1
ATOM 782 C C . LYS A 1 91 ? 18.854 3.576 28.126 1.00 78.44 91 LYS A C 1
ATOM 784 O O . LYS A 1 91 ? 18.517 2.921 29.109 1.00 78.44 91 LYS A O 1
ATOM 789 N N . GLN A 1 92 ? 19.233 4.852 28.222 1.00 68.19 92 GLN A N 1
ATOM 790 C CA . GLN A 1 92 ? 19.114 5.593 29.483 1.00 68.19 92 GLN A CA 1
ATOM 791 C C . GLN A 1 92 ? 17.642 5.852 29.826 1.00 68.19 92 GLN A C 1
ATOM 793 O O . GLN A 1 92 ? 17.223 5.553 30.941 1.00 68.19 92 GLN A O 1
ATOM 798 N N . LYS A 1 93 ? 16.833 6.277 28.847 1.00 74.31 93 LYS A N 1
ATOM 799 C CA . LYS A 1 93 ? 15.383 6.466 29.026 1.00 74.31 93 LYS A CA 1
ATOM 800 C C . LYS A 1 93 ? 14.652 5.165 29.366 1.00 74.31 93 LYS A C 1
ATOM 802 O O . LYS A 1 93 ? 13.752 5.174 30.193 1.00 74.31 93 LYS A O 1
ATOM 807 N N . GLU A 1 94 ? 15.042 4.039 28.770 1.00 66.62 94 GLU A N 1
ATOM 808 C CA . GLU A 1 94 ? 14.495 2.711 29.085 1.00 66.62 94 GLU A CA 1
ATOM 809 C C . GLU A 1 94 ? 14.763 2.333 30.548 1.00 66.62 94 GLU A C 1
ATOM 811 O O . GLU A 1 94 ? 13.838 1.930 31.246 1.00 66.62 94 GLU A O 1
ATOM 816 N N . LYS A 1 95 ? 15.989 2.552 31.043 1.00 79.75 95 LYS A N 1
ATOM 817 C CA . LYS A 1 95 ? 16.335 2.324 32.457 1.00 79.75 95 LYS A CA 1
ATOM 818 C C . LYS A 1 95 ? 15.558 3.233 33.411 1.00 79.75 95 LYS A C 1
ATOM 820 O O . LYS A 1 95 ? 15.195 2.802 34.501 1.00 79.75 95 LYS A O 1
ATOM 825 N N . GLU A 1 96 ? 15.313 4.484 33.030 1.00 72.62 96 GLU A N 1
ATOM 826 C CA . GLU A 1 96 ? 14.478 5.409 33.810 1.00 72.62 96 GLU A CA 1
ATOM 827 C C . GLU A 1 96 ? 13.006 4.975 33.819 1.00 72.62 96 GLU A C 1
ATOM 829 O O . GLU A 1 96 ? 12.373 4.953 34.871 1.00 72.62 96 GLU A O 1
ATOM 834 N N . MET A 1 97 ? 12.479 4.547 32.672 1.00 61.03 97 MET A N 1
ATOM 835 C CA . MET A 1 97 ? 11.117 4.027 32.538 1.00 61.03 97 MET A CA 1
ATOM 836 C C . MET A 1 97 ? 10.908 2.712 33.293 1.00 61.03 97 MET A C 1
ATOM 838 O O . MET A 1 97 ? 9.825 2.479 33.821 1.00 61.03 97 MET A O 1
ATOM 842 N N . GLU A 1 98 ? 11.917 1.845 33.354 1.00 71.75 98 GLU A N 1
ATOM 843 C CA . GLU A 1 98 ? 11.862 0.588 34.106 1.00 71.75 98 GLU A CA 1
ATOM 844 C C . GLU A 1 98 ? 11.827 0.846 35.616 1.00 71.75 98 GLU A C 1
ATOM 846 O O . GLU A 1 98 ? 10.983 0.279 36.306 1.00 71.75 98 GLU A O 1
ATOM 851 N N . LYS A 1 99 ? 12.605 1.826 36.099 1.00 72.88 99 LYS A N 1
ATOM 852 C CA . LYS A 1 99 ? 12.480 2.337 37.474 1.00 72.88 99 LYS A CA 1
ATOM 853 C C . LYS A 1 99 ? 11.093 2.921 37.774 1.00 72.88 99 LYS A C 1
ATOM 855 O O . LYS A 1 99 ? 10.620 2.792 38.896 1.00 72.88 99 LYS A O 1
ATOM 860 N N . MET A 1 100 ? 10.434 3.551 36.796 1.00 56.72 100 MET A N 1
ATOM 861 C CA . MET A 1 100 ? 9.071 4.084 36.958 1.00 56.72 100 MET A CA 1
ATOM 862 C C . MET A 1 100 ? 7.988 2.994 36.916 1.00 56.72 100 MET A C 1
ATOM 864 O O . MET A 1 100 ? 6.996 3.093 37.632 1.00 56.72 100 MET A O 1
ATOM 868 N N . LYS A 1 101 ? 8.159 1.940 36.105 1.00 59.28 101 LYS A N 1
ATOM 869 C CA . LYS A 1 101 ? 7.216 0.806 36.025 1.00 59.28 101 LYS A CA 1
ATOM 870 C C . LYS A 1 101 ? 7.123 0.017 37.327 1.00 59.28 101 LYS A C 1
ATOM 872 O O . LYS A 1 101 ? 6.073 -0.541 37.619 1.00 59.28 101 LYS A O 1
ATOM 877 N N . GLU A 1 102 ? 8.200 -0.022 38.099 1.00 60.84 102 GLU A N 1
ATOM 878 C CA . GLU A 1 102 ? 8.230 -0.698 39.396 1.00 60.84 102 GLU A CA 1
ATOM 879 C C . GLU A 1 102 ? 7.443 0.069 40.481 1.00 60.84 102 GLU A C 1
ATOM 881 O O . GLU A 1 102 ? 7.159 -0.480 41.541 1.00 60.84 102 GLU A O 1
ATOM 886 N N . GLN A 1 103 ? 7.036 1.318 40.206 1.00 54.47 103 GLN A N 1
ATOM 887 C CA . GLN A 1 103 ? 6.359 2.197 41.165 1.00 54.47 103 GLN A CA 1
ATOM 888 C C . GLN A 1 103 ? 4.839 2.346 40.962 1.00 54.47 103 GLN A C 1
ATOM 890 O O . GLN A 1 103 ? 4.192 2.864 41.868 1.00 54.47 103 GLN A O 1
ATOM 895 N N . ASP A 1 104 ? 4.245 1.897 39.844 1.00 51.31 104 ASP A N 1
ATOM 896 C CA . ASP A 1 104 ? 2.831 2.189 39.535 1.00 51.31 104 ASP A CA 1
ATOM 897 C C . ASP A 1 104 ? 2.040 0.993 38.931 1.00 51.31 104 ASP A C 1
ATOM 899 O O . ASP A 1 104 ? 2.207 0.657 37.751 1.00 51.31 104 ASP A O 1
ATOM 903 N N . PRO A 1 105 ? 1.152 0.340 39.712 1.00 49.59 105 PRO A N 1
ATOM 904 C CA . PRO A 1 105 ? 0.364 -0.814 39.275 1.00 49.59 105 PRO A CA 1
ATOM 905 C C . PRO A 1 105 ? -0.812 -0.492 38.329 1.00 49.59 105 PRO A C 1
ATOM 907 O O . PRO A 1 105 ? -1.347 -1.422 37.715 1.00 49.59 105 PRO A O 1
ATOM 910 N N . GLU A 1 106 ? -1.211 0.771 38.136 1.00 49.59 106 GLU A N 1
ATOM 911 C CA . GLU A 1 106 ? -2.387 1.112 37.310 1.00 49.59 106 GLU A CA 1
ATOM 912 C C . GLU A 1 106 ? -2.140 0.934 35.798 1.00 49.59 106 GLU A C 1
ATOM 914 O O . GLU A 1 106 ? -3.042 0.545 35.050 1.00 49.59 106 GLU A O 1
ATOM 919 N N . ARG A 1 107 ? -0.894 1.084 35.323 1.00 46.28 107 ARG A N 1
ATOM 920 C CA . ARG A 1 107 ? -0.543 0.885 33.896 1.00 46.28 107 ARG A CA 1
ATOM 921 C C . ARG A 1 107 ? -0.627 -0.566 33.419 1.00 46.28 107 ARG A C 1
ATOM 923 O O . ARG A 1 107 ? -0.733 -0.808 32.215 1.00 46.28 107 ARG A O 1
ATOM 930 N N . ASN A 1 108 ? -0.604 -1.535 34.333 1.00 46.41 108 ASN A N 1
ATOM 931 C CA . ASN A 1 108 ? -0.689 -2.959 34.000 1.00 46.41 108 ASN A CA 1
ATOM 932 C C . ASN A 1 108 ? -2.117 -3.394 33.605 1.00 46.41 108 ASN A C 1
ATOM 934 O O . ASN A 1 108 ? -2.304 -4.460 33.018 1.00 46.41 108 ASN A O 1
ATOM 938 N N . ALA A 1 109 ? -3.129 -2.562 33.878 1.00 44.19 109 ALA A N 1
ATOM 939 C CA . ALA A 1 109 ? -4.516 -2.807 33.482 1.00 44.19 109 ALA A CA 1
ATOM 940 C C . ALA A 1 109 ? -4.758 -2.609 31.970 1.00 44.19 109 ALA A C 1
ATOM 942 O O . ALA A 1 109 ? -5.609 -3.282 31.393 1.00 44.19 109 ALA A O 1
ATOM 943 N N . MET A 1 110 ? -3.972 -1.754 31.305 1.00 35.97 110 MET A N 1
ATOM 944 C CA . MET A 1 110 ? -4.137 -1.419 29.880 1.00 35.97 110 MET A CA 1
ATOM 945 C C . MET A 1 110 ? -3.816 -2.590 28.933 1.00 35.97 110 MET A C 1
ATOM 947 O O . MET A 1 110 ? -4.362 -2.674 27.840 1.00 35.97 110 MET A O 1
ATOM 951 N N . TRP A 1 111 ? -2.979 -3.534 29.369 1.00 35.16 111 TRP A N 1
ATOM 952 C CA . TRP A 1 111 ? -2.621 -4.737 28.607 1.00 35.16 111 TRP A CA 1
ATOM 953 C C . TRP A 1 111 ? -3.700 -5.836 28.626 1.00 35.16 111 TRP A C 1
ATOM 955 O O . TRP A 1 111 ? -3.540 -6.845 27.946 1.00 35.16 111 TRP A O 1
ATOM 965 N N . ARG A 1 112 ? -4.784 -5.672 29.403 1.00 40.12 112 ARG A N 1
ATOM 966 C CA . ARG A 1 112 ? -5.820 -6.702 29.629 1.00 40.12 112 ARG A CA 1
ATOM 967 C C . ARG A 1 112 ? -7.170 -6.447 28.948 1.00 40.12 112 ARG A C 1
ATOM 969 O O . ARG A 1 112 ? -8.124 -7.160 29.248 1.00 40.12 112 ARG A O 1
ATOM 976 N N . MET A 1 113 ? -7.292 -5.465 28.057 1.00 33.81 113 MET A N 1
ATOM 977 C CA . MET A 1 113 ? -8.556 -5.262 27.338 1.00 33.81 113 MET A CA 1
ATOM 978 C C . MET A 1 113 ? -8.729 -6.299 26.215 1.00 33.81 113 MET A C 1
ATOM 980 O O . MET A 1 113 ? -7.981 -6.306 25.241 1.00 33.81 113 MET A O 1
ATOM 984 N N . ASP A 1 114 ? -9.722 -7.175 26.385 1.00 33.19 114 ASP A N 1
ATOM 985 C CA . ASP A 1 114 ? -10.236 -8.094 25.365 1.00 33.19 114 ASP A CA 1
ATOM 986 C C . ASP A 1 114 ? -10.979 -7.309 24.266 1.00 33.19 114 ASP A C 1
ATOM 988 O O . ASP A 1 114 ? -11.816 -6.452 24.554 1.00 33.19 114 ASP A O 1
ATOM 992 N N . MET A 1 115 ? -10.658 -7.593 23.003 1.00 40.22 115 MET A N 1
ATOM 993 C CA . MET A 1 115 ? -11.149 -6.891 21.809 1.00 40.22 115 MET A CA 1
ATOM 994 C C . MET A 1 115 ? -12.237 -7.721 21.109 1.00 40.22 115 MET A C 1
ATOM 996 O O . MET A 1 115 ? -12.067 -8.195 19.983 1.00 40.22 115 MET A O 1
ATOM 1000 N N . SER A 1 116 ? -13.368 -7.907 21.792 1.00 35.09 116 SER A N 1
ATOM 1001 C CA . SER A 1 116 ? -14.647 -8.303 21.176 1.00 35.09 116 SER A CA 1
ATOM 1002 C C . SER A 1 116 ? -15.301 -7.107 20.453 1.00 35.09 116 SER A C 1
ATOM 1004 O O . SER A 1 116 ? -14.866 -5.973 20.670 1.00 35.09 116 SER A O 1
ATOM 1006 N N . PRO A 1 117 ? -16.282 -7.309 19.540 1.00 36.31 117 PRO A N 1
ATOM 1007 C CA . PRO A 1 117 ? -16.635 -6.305 18.538 1.00 36.31 117 PRO A CA 1
ATOM 1008 C C . PRO A 1 117 ? -17.088 -5.008 19.203 1.00 36.31 117 PRO A C 1
ATOM 1010 O O . PRO A 1 117 ? -18.040 -4.990 19.980 1.00 36.31 117 PRO A O 1
ATOM 1013 N N . MET A 1 118 ? -16.362 -3.935 18.886 1.00 34.62 118 MET A N 1
ATOM 1014 C CA . MET A 1 118 ? -16.566 -2.581 19.387 1.00 34.62 118 MET A CA 1
ATOM 1015 C C . MET A 1 118 ? -18.008 -2.126 19.108 1.00 34.62 118 MET A C 1
ATOM 1017 O O . MET A 1 118 ? -18.316 -1.638 18.022 1.00 34.62 118 MET A O 1
ATOM 1021 N N . SER A 1 119 ? -18.896 -2.310 20.087 1.00 38.81 119 SER A N 1
ATOM 1022 C CA . SER A 1 119 ? -20.288 -1.865 20.042 1.00 38.81 119 SER A CA 1
ATOM 1023 C C . SER A 1 119 ? -20.409 -0.364 20.322 1.00 38.81 119 SER A C 1
ATOM 1025 O O . SER A 1 119 ? -19.615 0.223 21.054 1.00 38.81 119 SER A O 1
ATOM 1027 N N . GLU A 1 120 ? -21.447 0.238 19.746 1.00 38.75 120 GLU A N 1
ATOM 1028 C CA . GLU A 1 120 ? -21.679 1.667 19.481 1.00 38.75 120 GLU A CA 1
ATOM 1029 C C . GLU A 1 120 ? -21.738 2.658 20.664 1.00 38.75 120 GLU A C 1
ATOM 1031 O O . GLU A 1 120 ? -22.107 3.815 20.465 1.00 38.75 120 GLU A O 1
ATOM 1036 N N . GLN A 1 121 ? -21.365 2.303 21.890 1.00 41.50 121 GLN A N 1
ATOM 1037 C CA . GLN A 1 121 ? -21.631 3.156 23.058 1.00 41.50 121 GLN A CA 1
ATOM 1038 C C . GLN A 1 121 ? -20.345 3.524 23.804 1.00 41.50 121 GLN A C 1
ATOM 1040 O O . GLN A 1 121 ? -19.888 2.809 24.686 1.00 41.50 121 GLN A O 1
ATOM 1045 N N . GLY A 1 122 ? -19.751 4.672 23.440 1.00 36.19 122 GLY A N 1
ATOM 1046 C CA . GLY A 1 122 ? -18.597 5.232 24.160 1.00 36.19 122 GLY A CA 1
ATOM 1047 C C . GLY A 1 122 ? -17.761 6.255 23.384 1.00 36.19 122 GLY A C 1
ATOM 1048 O O . GLY A 1 122 ? -16.545 6.111 23.299 1.00 36.19 122 GLY A O 1
ATOM 1049 N N . ALA A 1 123 ? -18.372 7.293 22.806 1.00 38.31 123 ALA A N 1
ATOM 1050 C CA . ALA A 1 123 ? -17.693 8.221 21.887 1.00 38.31 123 ALA A CA 1
ATOM 1051 C C . ALA A 1 123 ? -16.460 8.960 22.468 1.00 38.31 123 ALA A C 1
ATOM 1053 O O . ALA A 1 123 ? -15.604 9.381 21.696 1.00 38.31 123 ALA A O 1
ATOM 1054 N N . ASN A 1 124 ? -16.328 9.087 23.797 1.00 40.12 124 ASN A N 1
ATOM 1055 C CA . ASN A 1 124 ? -15.200 9.787 24.435 1.00 40.12 124 ASN A CA 1
ATOM 1056 C C . ASN A 1 124 ? -14.106 8.859 25.001 1.00 40.12 124 ASN A C 1
ATOM 1058 O O . ASN A 1 124 ? -12.934 9.222 24.977 1.00 40.12 124 ASN A O 1
ATOM 1062 N N . ILE A 1 125 ? -14.455 7.651 25.457 1.00 39.38 125 ILE A N 1
ATOM 1063 C CA . ILE A 1 125 ? -13.484 6.671 25.985 1.00 39.38 125 ILE A CA 1
ATOM 1064 C C . ILE A 1 125 ? -12.804 5.918 24.825 1.00 39.38 125 ILE A C 1
ATOM 1066 O O . ILE A 1 125 ? -11.600 5.669 24.862 1.00 39.38 125 ILE A O 1
ATOM 1070 N N . ASN A 1 126 ? -13.529 5.697 23.720 1.00 53.50 126 ASN A N 1
ATOM 1071 C CA . ASN A 1 126 ? -12.992 5.084 22.498 1.00 53.50 126 ASN A CA 1
ATOM 1072 C C . ASN A 1 126 ? -12.081 6.037 21.693 1.00 53.50 126 ASN A C 1
ATOM 1074 O O . ASN A 1 126 ? -11.277 5.574 20.882 1.00 53.50 126 ASN A O 1
ATOM 1078 N N . LYS A 1 127 ? -12.183 7.355 21.931 1.00 51.28 127 LYS A N 1
ATOM 1079 C CA . LYS A 1 127 ? -11.403 8.422 21.275 1.00 51.28 127 LYS A CA 1
ATOM 1080 C C . LYS A 1 127 ? -9.934 8.412 21.706 1.00 51.28 127 LYS A C 1
ATOM 1082 O O . LYS A 1 127 ? -9.045 8.282 20.871 1.00 51.28 127 LYS A O 1
ATOM 1087 N N . VAL A 1 128 ? -9.682 8.511 23.012 1.00 50.59 128 VAL A N 1
ATOM 1088 C CA . VAL A 1 128 ? -8.315 8.613 23.554 1.00 50.59 128 VAL A CA 1
ATOM 1089 C C . VAL A 1 128 ? -7.585 7.272 23.462 1.00 50.59 128 VAL A C 1
ATOM 1091 O O . VAL A 1 128 ? -6.409 7.241 23.109 1.00 50.59 128 VAL A O 1
ATOM 1094 N N . GLY A 1 129 ? -8.294 6.162 23.703 1.00 57.44 129 GLY A N 1
ATOM 1095 C CA . GLY A 1 129 ? -7.721 4.815 23.645 1.00 57.44 129 GLY A CA 1
ATOM 1096 C C . GLY A 1 129 ? -7.229 4.431 22.248 1.00 57.44 129 GLY A C 1
ATOM 1097 O O . GLY A 1 129 ? -6.083 4.013 22.101 1.00 57.44 129 GLY A O 1
ATOM 1098 N N . SER A 1 130 ? -8.049 4.639 21.210 1.00 63.19 130 SER A N 1
ATOM 1099 C CA . SER A 1 130 ? -7.691 4.256 19.833 1.00 63.19 130 SER A CA 1
ATOM 1100 C C . SER A 1 130 ? -6.545 5.104 19.278 1.00 63.19 130 SER A C 1
ATOM 1102 O O . SER A 1 130 ? -5.643 4.575 18.635 1.00 63.19 130 SER A O 1
ATOM 1104 N N . GLN A 1 131 ? -6.534 6.410 19.562 1.00 63.41 131 GLN A N 1
ATOM 1105 C CA . GLN A 1 131 ? -5.486 7.314 19.083 1.00 63.41 131 GLN A CA 1
ATOM 1106 C C . GLN A 1 131 ? -4.155 7.084 19.807 1.00 63.41 131 GLN A C 1
ATOM 1108 O O . GLN A 1 131 ? -3.116 6.979 19.158 1.00 63.41 131 GLN A O 1
ATOM 1113 N N . ALA A 1 132 ? -4.176 6.922 21.135 1.00 65.69 132 ALA A N 1
ATOM 1114 C CA . ALA A 1 132 ? -2.976 6.594 21.902 1.00 65.69 132 ALA A CA 1
ATOM 1115 C C . ALA A 1 132 ? -2.401 5.227 21.501 1.00 65.69 132 ALA A C 1
ATOM 1117 O O . ALA A 1 132 ? -1.184 5.081 21.382 1.00 65.69 132 ALA A O 1
ATOM 1118 N N . TYR A 1 133 ? -3.265 4.243 21.237 1.00 68.75 133 TYR A N 1
ATOM 1119 C CA . TYR A 1 133 ? -2.856 2.920 20.776 1.00 68.75 133 TYR A CA 1
ATOM 1120 C C . TYR A 1 133 ? -2.267 2.947 19.362 1.00 68.75 133 TYR A C 1
ATOM 1122 O O . TYR A 1 133 ? -1.200 2.382 19.142 1.00 68.75 133 TYR A O 1
ATOM 1130 N N . LEU A 1 134 ? -2.894 3.649 18.414 1.00 67.62 134 LEU A N 1
ATOM 1131 C CA . LEU A 1 134 ? -2.353 3.810 17.060 1.00 67.62 134 LEU A CA 1
ATOM 1132 C C . LEU A 1 134 ? -1.029 4.579 17.065 1.00 67.62 134 LEU A C 1
ATOM 1134 O O . LEU A 1 134 ? -0.106 4.208 16.346 1.00 67.62 134 LEU A O 1
ATOM 1138 N N . GLN A 1 135 ? -0.898 5.604 17.909 1.00 70.50 135 GLN A N 1
ATOM 1139 C CA . GLN A 1 135 ? 0.362 6.328 18.068 1.00 70.50 135 GLN A CA 1
ATOM 1140 C C . GLN A 1 135 ? 1.448 5.434 18.677 1.00 70.50 135 GLN A C 1
ATOM 1142 O O . GLN A 1 135 ? 2.601 5.471 18.247 1.00 70.50 135 GLN A O 1
ATOM 1147 N N . PHE A 1 136 ? 1.083 4.602 19.652 1.00 71.56 136 PHE A N 1
ATOM 1148 C CA . PHE A 1 136 ? 1.975 3.600 20.221 1.00 71.56 136 PHE A CA 1
ATOM 1149 C C . PHE A 1 136 ? 2.414 2.576 19.167 1.00 71.56 136 PHE A C 1
ATOM 1151 O O . PHE A 1 136 ? 3.613 2.358 19.011 1.00 71.56 136 PHE A O 1
ATOM 1158 N N . LEU A 1 137 ? 1.477 2.006 18.403 1.00 69.12 137 LEU A N 1
ATOM 1159 C CA . LEU A 1 137 ? 1.772 1.077 17.311 1.00 69.12 137 LEU A CA 1
ATOM 1160 C C . LEU A 1 137 ? 2.676 1.718 16.264 1.00 69.12 137 LEU A C 1
ATOM 1162 O O . LEU A 1 137 ? 3.675 1.121 15.886 1.00 69.12 137 LEU A O 1
ATOM 1166 N N . LYS A 1 138 ? 2.387 2.950 15.846 1.00 70.88 138 LYS A N 1
ATOM 1167 C CA . LYS A 1 138 ? 3.219 3.702 14.903 1.00 70.88 138 LYS A CA 1
ATOM 1168 C C . LYS A 1 138 ? 4.657 3.822 15.399 1.00 70.88 138 LYS A C 1
ATOM 1170 O O . LYS A 1 138 ? 5.576 3.518 14.647 1.00 70.88 138 LYS A O 1
ATOM 1175 N N . ASN A 1 139 ? 4.850 4.196 16.663 1.00 70.88 139 ASN A N 1
ATOM 1176 C CA . ASN A 1 139 ? 6.182 4.308 17.256 1.00 70.88 139 ASN A CA 1
ATOM 1177 C C . ASN A 1 139 ? 6.894 2.942 17.321 1.00 70.88 139 ASN A C 1
ATOM 1179 O O . ASN A 1 139 ? 8.071 2.852 16.994 1.00 70.88 139 ASN A O 1
ATOM 1183 N N 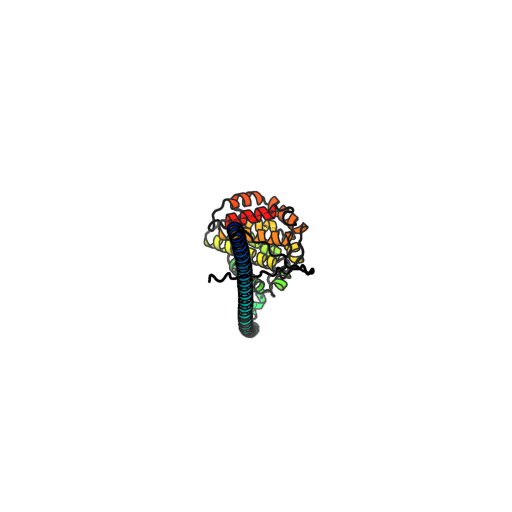. GLN A 1 140 ? 6.179 1.874 17.694 1.00 68.50 140 GLN A N 1
ATOM 1184 C CA . GLN A 1 140 ? 6.728 0.510 17.747 1.00 68.50 140 GLN A CA 1
ATOM 1185 C C . GLN A 1 140 ? 7.087 -0.040 16.364 1.00 68.50 140 GLN A C 1
ATOM 1187 O O . GLN A 1 140 ? 8.075 -0.751 16.217 1.00 68.50 140 GLN A O 1
ATOM 1192 N N . ILE A 1 141 ? 6.286 0.271 15.346 1.00 65.50 141 ILE A N 1
ATOM 1193 C CA . ILE A 1 141 ? 6.495 -0.199 13.979 1.00 65.50 141 ILE A CA 1
ATOM 1194 C C . ILE A 1 141 ? 7.611 0.604 13.281 1.00 65.50 141 ILE A C 1
ATOM 1196 O O . ILE A 1 141 ? 8.339 0.044 12.463 1.00 65.50 141 ILE A O 1
ATOM 1200 N N . GLN A 1 142 ? 7.782 1.890 13.616 1.00 63.84 142 GLN A N 1
ATOM 1201 C CA . GLN A 1 142 ? 8.902 2.713 13.136 1.00 63.84 142 GLN A CA 1
ATOM 1202 C C . GLN A 1 142 ? 10.268 2.205 13.624 1.00 63.84 142 GLN A C 1
ATOM 1204 O O . GLN A 1 142 ? 11.272 2.388 12.934 1.00 63.84 142 GLN A O 1
ATOM 1209 N N . ASP A 1 143 ? 10.307 1.518 14.765 1.00 60.34 143 ASP A N 1
ATOM 1210 C CA . ASP A 1 143 ? 11.472 0.763 15.206 1.00 60.34 143 ASP A CA 1
ATOM 1211 C C . ASP A 1 143 ? 11.467 -0.613 14.506 1.00 60.34 143 ASP A C 1
ATOM 1213 O O . ASP A 1 143 ? 10.722 -1.507 14.892 1.00 60.34 143 ASP A O 1
ATOM 1217 N N . ASN A 1 144 ? 12.310 -0.828 13.482 1.00 54.66 144 ASN A N 1
ATOM 1218 C CA . ASN A 1 144 ? 12.351 -2.054 12.644 1.00 54.66 144 ASN A CA 1
ATOM 1219 C C . ASN A 1 144 ? 12.274 -3.404 13.403 1.00 54.66 144 ASN A C 1
ATOM 1221 O O . ASN A 1 144 ? 11.824 -4.402 12.840 1.00 54.66 144 ASN A O 1
ATOM 1225 N N . ASN A 1 145 ? 12.716 -3.464 14.666 1.00 57.31 145 ASN A N 1
ATOM 1226 C CA . ASN A 1 145 ? 12.619 -4.665 15.505 1.00 57.31 145 ASN A CA 1
ATOM 1227 C C . ASN A 1 145 ? 11.218 -4.896 16.105 1.00 57.31 145 ASN A C 1
ATOM 1229 O O . ASN A 1 145 ? 10.865 -6.045 16.377 1.00 57.31 145 ASN A O 1
ATOM 1233 N N . GLY A 1 146 ? 10.429 -3.840 16.315 1.00 58.38 146 GLY A N 1
ATOM 1234 C CA . GLY A 1 146 ? 9.072 -3.905 16.855 1.00 58.38 146 GLY A CA 1
ATOM 1235 C C . GLY A 1 146 ? 8.049 -4.380 15.826 1.00 58.38 146 GLY A C 1
ATOM 1236 O O . GLY A 1 146 ? 7.134 -5.112 16.190 1.00 58.38 146 GLY A O 1
ATOM 1237 N N . CYS A 1 147 ? 8.248 -4.095 14.533 1.00 61.38 147 CYS A N 1
ATOM 1238 C CA . CYS A 1 147 ? 7.331 -4.536 13.474 1.00 61.38 147 CYS A CA 1
ATOM 1239 C C . CYS A 1 147 ? 7.111 -6.063 13.477 1.00 61.38 147 CYS A C 1
ATOM 1241 O O . CYS A 1 147 ? 5.970 -6.518 13.482 1.00 61.38 147 CYS A O 1
ATOM 1243 N N . LYS A 1 148 ? 8.180 -6.865 13.619 1.00 64.44 148 LYS A N 1
ATOM 1244 C CA . LYS A 1 148 ? 8.078 -8.336 13.724 1.00 64.44 148 LYS A CA 1
ATOM 1245 C C . LYS A 1 148 ? 7.268 -8.811 14.935 1.00 64.44 148 LYS A C 1
ATOM 1247 O O . LYS A 1 148 ? 6.604 -9.835 14.847 1.00 64.44 148 LYS A O 1
ATOM 1252 N N . GLN A 1 149 ? 7.327 -8.091 16.056 1.00 64.75 149 GLN A N 1
ATOM 1253 C CA . GLN A 1 149 ? 6.567 -8.424 17.268 1.00 64.75 149 GLN A CA 1
ATOM 1254 C C . GLN A 1 149 ? 5.103 -7.996 17.142 1.00 64.75 149 GLN A C 1
ATOM 1256 O O . GLN A 1 149 ? 4.202 -8.725 17.540 1.00 64.75 149 GLN A O 1
ATOM 1261 N N . VAL A 1 150 ? 4.866 -6.828 16.544 1.00 64.19 150 VAL A N 1
ATOM 1262 C CA . VAL A 1 150 ? 3.531 -6.272 16.300 1.00 64.19 150 VAL A CA 1
ATOM 1263 C C . VAL A 1 150 ? 2.746 -7.143 15.316 1.00 64.19 150 VAL A C 1
ATOM 1265 O O . VAL A 1 150 ? 1.565 -7.395 15.523 1.00 64.19 150 VAL A O 1
ATOM 1268 N N . ILE A 1 151 ? 3.416 -7.681 14.299 1.00 64.50 151 ILE A N 1
ATOM 1269 C CA . ILE A 1 151 ? 2.849 -8.617 13.323 1.00 64.50 151 ILE A CA 1
ATOM 1270 C C . ILE A 1 151 ? 2.351 -9.924 13.968 1.00 64.50 151 ILE A C 1
ATOM 1272 O O . ILE A 1 151 ? 1.367 -10.494 13.511 1.00 64.50 151 ILE A O 1
ATOM 1276 N N . GLN A 1 152 ? 2.980 -10.385 15.054 1.00 65.62 152 GLN A N 1
ATOM 1277 C CA . GLN A 1 152 ? 2.556 -11.599 15.765 1.00 65.62 152 GLN A CA 1
ATOM 1278 C C . GLN A 1 152 ? 1.271 -11.407 16.582 1.00 65.62 152 GLN A C 1
ATOM 1280 O O . GLN A 1 152 ? 0.736 -12.384 17.106 1.00 65.62 152 GLN A O 1
ATOM 1285 N N . ILE A 1 153 ? 0.769 -10.172 16.715 1.00 69.88 153 ILE A N 1
ATOM 1286 C CA . ILE A 1 153 ? -0.464 -9.890 17.449 1.00 69.88 153 ILE A CA 1
ATOM 1287 C C . ILE A 1 153 ? -1.652 -10.433 16.639 1.00 69.88 153 ILE A C 1
ATOM 1289 O O . ILE A 1 153 ? -1.943 -9.922 15.550 1.00 69.88 153 ILE A O 1
ATOM 1293 N N . PRO A 1 154 ? -2.390 -11.433 17.158 1.00 66.31 154 PRO A N 1
ATOM 1294 C CA . PRO A 1 154 ? -3.506 -12.021 16.432 1.00 66.31 154 PRO A CA 1
ATOM 1295 C C . PRO A 1 154 ? -4.562 -10.972 16.075 1.00 66.31 154 PRO A C 1
ATOM 1297 O O . PRO A 1 154 ? -4.901 -10.117 16.892 1.00 66.31 154 PRO A O 1
ATOM 1300 N N . LYS A 1 155 ? -5.118 -11.062 14.860 1.00 79.19 155 LYS A N 1
ATOM 1301 C CA . LYS A 1 155 ? -6.180 -10.177 14.336 1.00 79.19 155 LYS A CA 1
ATOM 1302 C C . LYS A 1 155 ? -5.805 -8.694 14.219 1.00 79.19 155 LYS A C 1
ATOM 1304 O O . LYS A 1 155 ? -6.670 -7.886 13.883 1.00 79.19 155 LYS A O 1
ATOM 1309 N N . LEU A 1 156 ? -4.542 -8.312 14.424 1.00 82.12 156 LEU A N 1
ATOM 1310 C CA . LEU A 1 156 ? -4.133 -6.912 14.307 1.00 82.12 156 LEU A CA 1
ATOM 1311 C C . LEU A 1 156 ? -4.423 -6.345 12.910 1.00 82.12 156 LEU A C 1
ATOM 1313 O O . LEU A 1 156 ? -4.981 -5.257 12.800 1.00 82.12 156 LEU A O 1
ATOM 1317 N N . LEU A 1 157 ? -4.103 -7.097 11.851 1.00 81.06 157 LEU A N 1
ATOM 1318 C CA . LEU A 1 157 ? -4.369 -6.684 10.468 1.00 81.06 157 LEU A CA 1
ATOM 1319 C C . LEU A 1 157 ? -5.860 -6.446 10.211 1.00 81.06 157 LEU A C 1
ATOM 1321 O O . LEU A 1 157 ? -6.221 -5.472 9.553 1.00 81.06 157 LEU A O 1
ATOM 1325 N N . GLN A 1 158 ? -6.725 -7.293 10.773 1.00 82.50 158 GLN A N 1
ATOM 1326 C CA . GLN A 1 158 ? -8.179 -7.155 10.664 1.00 82.50 158 GLN A CA 1
ATOM 1327 C C . GLN A 1 158 ? -8.662 -5.888 11.371 1.00 82.50 158 GLN A C 1
ATOM 1329 O O . GLN A 1 158 ? -9.400 -5.100 10.783 1.00 82.50 158 GLN A O 1
ATOM 1334 N N . SER A 1 159 ? -8.190 -5.652 12.597 1.00 84.62 159 SER A N 1
ATOM 1335 C CA . SER A 1 159 ? -8.516 -4.451 13.370 1.00 84.62 159 SER A CA 1
ATOM 1336 C C . SER A 1 159 ? -8.053 -3.178 12.663 1.00 84.62 159 SER A C 1
ATOM 1338 O O . SER A 1 159 ? -8.833 -2.241 12.511 1.00 84.62 159 SER A O 1
ATOM 1340 N N . LEU A 1 160 ? -6.816 -3.149 12.160 1.00 84.50 160 LEU A N 1
ATOM 1341 C CA . LEU A 1 160 ? -6.291 -2.008 11.407 1.00 84.50 160 LEU A CA 1
ATOM 1342 C C . LEU A 1 160 ? -7.064 -1.778 10.099 1.00 84.50 160 LEU A C 1
ATOM 1344 O O . LEU A 1 160 ? -7.346 -0.632 9.758 1.00 84.50 160 LEU A O 1
ATOM 1348 N N . SER A 1 161 ? -7.458 -2.845 9.400 1.00 84.81 161 SER A N 1
ATOM 1349 C CA . SER A 1 161 ? -8.257 -2.763 8.165 1.00 84.81 161 SER A CA 1
ATOM 1350 C C . SER A 1 161 ? -9.710 -2.338 8.410 1.00 84.81 161 SER A C 1
ATOM 1352 O O . SER A 1 161 ? -10.378 -1.810 7.517 1.00 84.81 161 SER A O 1
ATOM 1354 N N . ALA A 1 162 ? -10.240 -2.574 9.612 1.00 85.00 162 ALA A N 1
ATOM 1355 C CA . ALA A 1 162 ? -11.528 -2.035 10.036 1.00 85.00 162 ALA A CA 1
ATOM 1356 C C . ALA A 1 162 ? -11.406 -0.545 10.392 1.00 85.00 162 ALA A C 1
ATOM 1358 O O . ALA A 1 162 ? -12.226 0.266 9.959 1.00 85.00 162 ALA A O 1
ATOM 1359 N N . LEU A 1 163 ? -10.351 -0.168 11.121 1.00 84.94 163 LEU A N 1
ATOM 1360 C CA . LEU A 1 163 ? -10.093 1.219 11.513 1.00 84.94 163 LEU A CA 1
ATOM 1361 C C . LEU A 1 163 ? -9.756 2.123 10.319 1.00 84.94 163 LEU A C 1
ATOM 1363 O O . LEU A 1 163 ? -10.184 3.275 10.294 1.00 84.94 163 LEU A O 1
ATOM 1367 N N . SER A 1 164 ? -9.074 1.612 9.292 1.00 83.31 164 SER A N 1
ATOM 1368 C CA . SER A 1 164 ? -8.781 2.359 8.057 1.00 83.31 164 SER A CA 1
ATOM 1369 C C . SER A 1 164 ? -10.029 2.732 7.247 1.00 83.31 164 SER A C 1
ATOM 1371 O O . SER A 1 164 ? -9.974 3.635 6.411 1.00 83.31 164 SER A O 1
ATOM 1373 N N . ARG A 1 165 ? -11.159 2.070 7.518 1.00 77.56 165 ARG A N 1
ATOM 1374 C CA . ARG A 1 165 ? -12.475 2.324 6.912 1.00 77.56 165 ARG A CA 1
ATOM 1375 C C . ARG A 1 165 ? -13.478 2.898 7.913 1.00 77.56 165 ARG A C 1
ATOM 1377 O O . ARG A 1 165 ? -14.677 2.952 7.640 1.00 77.56 165 ARG A O 1
ATOM 1384 N N . PHE A 1 166 ? -13.012 3.320 9.088 1.00 80.44 166 PHE A N 1
ATOM 1385 C CA . PHE A 1 166 ? -13.884 3.752 10.171 1.00 80.44 166 PHE A CA 1
ATOM 1386 C C . PHE A 1 166 ? -14.754 4.947 9.759 1.00 80.44 166 PHE A C 1
ATOM 1388 O O . PHE A 1 166 ? -14.255 6.056 9.540 1.00 80.44 166 PHE A O 1
ATOM 1395 N N . LYS A 1 167 ? -16.072 4.698 9.687 1.00 74.69 167 LYS A N 1
ATOM 1396 C CA . LYS A 1 167 ? -17.126 5.689 9.403 1.00 74.69 167 LYS A CA 1
ATOM 1397 C C . LYS A 1 167 ? -16.816 6.573 8.187 1.00 74.69 167 LYS A C 1
ATOM 1399 O O . LYS A 1 167 ? -17.003 7.789 8.241 1.00 74.69 167 LYS A O 1
ATOM 1404 N N . ILE A 1 168 ? -16.309 5.961 7.120 1.00 71.19 168 ILE A N 1
ATOM 1405 C CA . ILE A 1 168 ? -16.061 6.643 5.848 1.00 71.19 168 ILE A CA 1
ATOM 1406 C C . ILE A 1 168 ? -17.388 7.169 5.263 1.00 71.19 168 ILE A C 1
ATOM 1408 O O . ILE A 1 168 ? -18.415 6.500 5.388 1.00 71.19 168 ILE A O 1
ATOM 1412 N N . GLY A 1 169 ? -17.392 8.388 4.714 1.00 64.56 169 GLY A N 1
ATOM 1413 C CA . GLY A 1 169 ? -18.584 9.020 4.122 1.00 64.56 169 GLY A CA 1
ATOM 1414 C C . GLY A 1 169 ? -19.642 9.564 5.094 1.00 64.56 169 GLY A C 1
ATOM 1415 O O . GLY A 1 169 ? -20.718 9.968 4.661 1.00 64.56 169 GLY A O 1
ATOM 1416 N N . ILE A 1 170 ? -19.381 9.580 6.409 1.00 69.00 170 ILE A N 1
ATOM 1417 C CA . ILE A 1 170 ? -20.314 10.130 7.408 1.00 69.00 170 ILE A CA 1
ATOM 1418 C C . ILE A 1 170 ? -19.749 11.426 7.999 1.00 69.00 170 ILE A C 1
ATOM 1420 O O . ILE A 1 170 ? -18.883 11.372 8.876 1.00 69.00 170 ILE A O 1
ATOM 1424 N N . HIS A 1 171 ? -20.316 12.564 7.598 1.00 66.19 171 HIS A N 1
ATOM 1425 C CA . HIS A 1 171 ? -19.999 13.887 8.145 1.00 66.19 171 HIS A CA 1
ATOM 1426 C C . HIS A 1 171 ? -20.926 14.218 9.315 1.00 66.19 171 HIS A C 1
ATOM 1428 O O . HIS A 1 171 ? -22.126 14.416 9.129 1.00 66.19 171 HIS A O 1
ATOM 1434 N N . ILE A 1 172 ? -20.388 14.228 10.539 1.00 66.19 172 ILE A N 1
ATOM 1435 C CA . ILE A 1 172 ? -21.169 14.543 11.759 1.00 66.19 172 ILE A CA 1
ATOM 1436 C C . ILE A 1 172 ? -20.755 15.901 12.345 1.00 66.19 172 ILE A C 1
ATOM 1438 O O . ILE A 1 172 ? -21.532 16.521 13.068 1.00 66.19 172 ILE A O 1
ATOM 1442 N N . GLY A 1 173 ? -19.552 16.386 12.024 1.00 67.81 173 GLY A N 1
ATOM 1443 C CA . GLY A 1 173 ? -19.050 17.687 12.462 1.00 67.81 173 GLY A CA 1
ATOM 1444 C C . GLY A 1 173 ? -17.527 17.776 12.380 1.00 67.81 173 GLY A C 1
ATOM 1445 O O . GLY A 1 173 ? -16.835 16.770 12.509 1.00 67.81 173 GLY A O 1
ATOM 1446 N N . GLN A 1 174 ? -17.000 18.992 12.222 1.00 66.88 174 GLN A N 1
ATOM 1447 C CA . GLN A 1 174 ? -15.602 19.244 11.845 1.00 66.88 174 GLN A CA 1
ATOM 1448 C C . GLN A 1 174 ? -14.558 18.564 12.754 1.00 66.88 174 GLN A C 1
ATOM 1450 O O . GLN A 1 174 ? -13.644 17.913 12.254 1.00 66.88 174 GLN A O 1
ATOM 1455 N N . GLU A 1 175 ? -14.697 18.648 14.083 1.00 67.25 175 GLU A N 1
ATOM 1456 C CA . GLU A 1 175 ? -13.749 18.008 15.015 1.00 67.25 175 GLU A CA 1
ATOM 1457 C C . GLU A 1 175 ? -13.808 16.473 14.980 1.00 67.25 175 GLU A C 1
ATOM 1459 O O . GLU A 1 175 ? -12.790 15.792 15.120 1.00 67.25 175 GLU A O 1
ATOM 1464 N N . LEU A 1 176 ? -15.006 15.910 14.804 1.00 68.94 176 LEU A N 1
ATOM 1465 C CA . LEU A 1 176 ? -15.194 14.463 14.719 1.00 68.94 176 LEU A CA 1
ATOM 1466 C C . LEU A 1 176 ? -14.707 13.923 13.375 1.00 68.94 176 LEU A C 1
ATOM 1468 O O . LEU A 1 176 ? -14.144 12.831 13.334 1.00 68.94 176 LEU A O 1
ATOM 1472 N N . ASP A 1 177 ? -14.892 14.683 12.301 1.00 71.75 177 ASP A N 1
ATOM 1473 C CA . ASP A 1 177 ? -14.456 14.316 10.958 1.00 71.75 177 ASP A CA 1
ATOM 1474 C C . ASP A 1 177 ? -12.922 14.341 10.867 1.00 71.75 177 ASP A C 1
ATOM 1476 O O . ASP A 1 177 ? -12.330 13.371 10.390 1.00 71.75 177 ASP A O 1
ATOM 1480 N N . GLN A 1 178 ? -12.270 15.357 11.449 1.00 72.44 178 GLN A N 1
ATOM 1481 C CA . GLN A 1 178 ? -10.807 15.437 11.547 1.00 72.44 178 GLN A CA 1
ATOM 1482 C C . GLN A 1 178 ? -10.212 14.262 12.337 1.00 72.44 178 GLN A C 1
ATOM 1484 O O . GLN A 1 178 ? -9.213 13.667 11.940 1.00 72.44 178 GLN A O 1
ATOM 1489 N N . MET A 1 179 ? -10.836 13.890 13.452 1.00 72.56 179 MET A N 1
ATOM 1490 C CA . MET A 1 179 ? -10.383 12.768 14.277 1.00 72.56 179 MET A CA 1
ATOM 1491 C C . MET A 1 179 ? -10.554 11.420 13.576 1.00 72.56 179 MET A C 1
ATOM 1493 O O . MET A 1 179 ? -9.690 10.550 13.664 1.00 72.56 179 MET A O 1
ATOM 1497 N N . ARG A 1 180 ? -11.677 11.219 12.881 1.00 77.12 180 ARG A N 1
ATOM 1498 C CA . ARG A 1 180 ? -11.912 9.995 12.103 1.00 77.12 180 ARG A CA 1
ATOM 1499 C C . ARG A 1 180 ? -10.909 9.868 10.978 1.00 77.12 180 ARG A C 1
ATOM 1501 O O . ARG A 1 180 ? -10.385 8.777 10.776 1.00 77.12 180 ARG A O 1
ATOM 1508 N N . LEU A 1 181 ? -10.641 10.972 10.289 1.00 77.00 181 LEU A N 1
ATOM 1509 C CA . LEU A 1 181 ? -9.586 11.040 9.297 1.00 77.00 181 LEU A CA 1
ATOM 1510 C C . LEU A 1 181 ? -8.255 10.614 9.918 1.00 77.00 181 LEU A C 1
ATOM 1512 O O . LEU A 1 181 ? -7.645 9.674 9.431 1.00 77.00 181 LEU A O 1
ATOM 1516 N N . GLU A 1 182 ? -7.867 11.187 11.058 1.00 76.44 182 GLU A N 1
ATOM 1517 C CA . GLU A 1 182 ? -6.616 10.830 11.731 1.00 76.44 182 GLU A CA 1
ATOM 1518 C C . GLU A 1 182 ? -6.538 9.338 12.111 1.00 76.44 182 GLU A C 1
ATOM 1520 O O . GLU A 1 182 ? -5.496 8.704 11.927 1.00 76.44 182 GLU A O 1
ATOM 1525 N N . ILE A 1 183 ? -7.636 8.743 12.592 1.00 80.25 183 ILE A N 1
ATOM 1526 C CA . ILE A 1 183 ? -7.719 7.298 12.864 1.00 80.25 183 ILE A CA 1
ATOM 1527 C C . ILE A 1 183 ? -7.483 6.494 11.581 1.00 80.25 183 ILE A C 1
ATOM 1529 O O . ILE A 1 183 ? -6.691 5.544 11.595 1.00 80.25 183 ILE A O 1
ATOM 1533 N N . ARG A 1 184 ? -8.133 6.871 10.473 1.00 84.50 184 ARG A N 1
ATOM 1534 C CA . ARG A 1 184 ? -7.973 6.188 9.183 1.00 84.50 184 ARG A CA 1
ATOM 1535 C C . ARG A 1 184 ? -6.544 6.322 8.670 1.00 84.50 184 ARG A C 1
ATOM 1537 O O . ARG A 1 184 ? -5.915 5.301 8.390 1.00 84.50 184 ARG A O 1
ATOM 1544 N N . CYS A 1 185 ? -6.008 7.540 8.643 1.00 79.44 185 CYS A N 1
ATOM 1545 C CA . CYS A 1 185 ? -4.633 7.845 8.260 1.00 79.44 185 CYS A CA 1
ATOM 1546 C C . CYS A 1 185 ? -3.649 6.997 9.066 1.00 79.44 185 CYS A C 1
ATOM 1548 O O . CYS A 1 185 ? -2.891 6.214 8.498 1.00 79.44 185 CYS A O 1
ATOM 1550 N N . ASN A 1 186 ? -3.685 7.081 10.398 1.00 80.88 186 ASN A N 1
ATOM 1551 C CA . ASN A 1 186 ? -2.743 6.359 11.253 1.00 80.88 186 ASN A CA 1
ATOM 1552 C C . ASN A 1 186 ? -2.850 4.837 11.086 1.00 80.88 186 ASN A C 1
ATOM 1554 O O . ASN A 1 186 ? -1.826 4.152 11.086 1.00 80.88 186 ASN A O 1
ATOM 1558 N N . SER A 1 187 ? -4.058 4.307 10.888 1.00 85.12 187 SER A N 1
ATOM 1559 C CA . SER A 1 187 ? -4.263 2.876 10.634 1.00 85.12 187 SER A CA 1
ATOM 1560 C C . SER A 1 187 ? -3.661 2.446 9.295 1.00 85.12 187 SER A C 1
ATOM 1562 O O . SER A 1 187 ? -2.943 1.446 9.238 1.00 85.12 187 SER A O 1
ATOM 1564 N N . ARG A 1 188 ? -3.873 3.229 8.228 1.00 86.06 188 ARG A N 1
ATOM 1565 C CA . ARG A 1 188 ? -3.258 2.996 6.909 1.00 86.06 188 ARG A CA 1
ATOM 1566 C C . ARG A 1 188 ? -1.737 3.100 6.968 1.00 86.06 188 ARG A C 1
ATOM 1568 O O . ARG A 1 188 ? -1.058 2.262 6.386 1.00 86.06 188 ARG A O 1
ATOM 1575 N N . TRP A 1 189 ? -1.199 4.060 7.718 1.00 84.94 189 TRP A N 1
ATOM 1576 C CA . TRP A 1 189 ? 0.240 4.185 7.962 1.00 84.94 189 TRP A CA 1
ATOM 1577 C C . TRP A 1 189 ? 0.809 2.950 8.667 1.00 84.94 189 TRP A C 1
ATOM 1579 O O . TRP A 1 189 ? 1.835 2.429 8.234 1.00 84.94 189 TRP A O 1
ATOM 1589 N N . CYS A 1 190 ? 0.141 2.441 9.707 1.00 85.06 190 CYS A N 1
ATOM 1590 C CA . CYS A 1 190 ? 0.556 1.204 10.374 1.00 85.06 190 CYS A CA 1
ATOM 1591 C C . CYS A 1 190 ? 0.573 0.023 9.394 1.00 85.06 190 CYS A C 1
ATOM 1593 O O . CYS A 1 190 ? 1.563 -0.703 9.327 1.00 85.06 190 CYS A O 1
ATOM 1595 N N . LEU A 1 191 ? -0.481 -0.132 8.588 1.00 87.12 191 LEU A N 1
ATOM 1596 C CA . LEU A 1 191 ? -0.558 -1.192 7.581 1.00 87.12 191 LEU A CA 1
ATOM 1597 C C . LEU A 1 191 ? 0.519 -1.054 6.501 1.00 87.12 191 LEU A C 1
ATOM 1599 O O . LEU A 1 191 ? 1.123 -2.053 6.127 1.00 87.12 191 LEU A O 1
ATOM 1603 N N . ARG A 1 192 ? 0.809 0.169 6.041 1.00 86.56 192 ARG A N 1
ATOM 1604 C CA . ARG A 1 192 ? 1.902 0.439 5.097 1.00 86.56 192 ARG A CA 1
ATOM 1605 C C . ARG A 1 192 ? 3.233 -0.025 5.666 1.00 86.56 192 ARG A C 1
ATOM 1607 O O . ARG A 1 192 ? 3.991 -0.701 4.988 1.00 86.56 192 ARG A O 1
ATOM 1614 N N . TYR A 1 193 ? 3.537 0.315 6.912 1.00 84.12 193 TYR A N 1
ATOM 1615 C CA . TYR A 1 193 ? 4.793 -0.127 7.499 1.00 84.12 193 TYR A CA 1
ATOM 1616 C C . TYR A 1 193 ? 4.862 -1.649 7.665 1.00 84.12 193 TYR A C 1
ATOM 1618 O O . TYR A 1 193 ? 5.919 -2.233 7.428 1.00 84.12 193 TYR A O 1
ATOM 1626 N N . ILE A 1 194 ? 3.751 -2.298 8.026 1.00 85.81 194 ILE A N 1
ATOM 1627 C CA . ILE A 1 194 ? 3.678 -3.764 8.052 1.00 85.81 194 ILE A CA 1
ATOM 1628 C C . ILE A 1 194 ? 3.929 -4.332 6.650 1.00 85.81 194 ILE A C 1
ATOM 1630 O O . ILE A 1 194 ? 4.700 -5.273 6.504 1.00 85.81 194 ILE A O 1
ATOM 1634 N N . GLN A 1 195 ? 3.364 -3.726 5.607 1.00 89.12 195 GLN A N 1
ATOM 1635 C CA . GLN A 1 195 ? 3.614 -4.106 4.219 1.00 89.12 195 GLN A CA 1
ATOM 1636 C C . GLN A 1 195 ? 5.094 -3.932 3.838 1.00 89.12 195 GLN A C 1
ATOM 1638 O O . GLN A 1 195 ? 5.701 -4.856 3.288 1.00 89.12 195 GLN A O 1
ATOM 1643 N N . VAL A 1 196 ? 5.713 -2.798 4.171 1.00 86.25 196 VAL A N 1
ATOM 1644 C CA . VAL A 1 196 ? 7.119 -2.489 3.854 1.00 86.25 196 VAL A CA 1
ATOM 1645 C C . VAL A 1 196 ? 8.089 -3.432 4.573 1.00 86.25 196 VAL A C 1
ATOM 1647 O O . VAL A 1 196 ? 9.046 -3.902 3.962 1.00 86.25 196 VAL A O 1
ATOM 1650 N N . PHE A 1 197 ? 7.837 -3.747 5.844 1.00 83.81 197 PHE A N 1
ATOM 1651 C CA . PHE A 1 197 ? 8.732 -4.556 6.683 1.00 83.81 197 PHE A CA 1
ATOM 1652 C C . PHE A 1 197 ? 8.308 -6.020 6.849 1.00 83.81 197 PHE A C 1
ATOM 1654 O O . PHE A 1 197 ? 8.981 -6.770 7.558 1.00 83.81 197 PHE A O 1
ATOM 1661 N N . GLY A 1 198 ? 7.211 -6.432 6.220 1.00 83.88 198 GLY A N 1
ATOM 1662 C CA . GLY A 1 198 ? 6.699 -7.798 6.257 1.00 83.88 198 GLY A CA 1
ATOM 1663 C C . GLY A 1 198 ? 7.388 -8.701 5.242 1.00 83.88 198 GLY A C 1
ATOM 1664 O O . GLY A 1 198 ? 7.633 -8.296 4.116 1.00 83.88 198 GLY A O 1
ATOM 1665 N N . ASP A 1 199 ? 7.705 -9.936 5.594 1.00 87.19 199 ASP A N 1
ATOM 1666 C CA . ASP A 1 199 ? 8.207 -10.911 4.621 1.00 87.19 199 ASP A CA 1
ATOM 1667 C C . ASP A 1 199 ? 7.083 -11.432 3.697 1.00 87.19 199 ASP A C 1
ATOM 1669 O O . ASP A 1 199 ? 5.972 -10.895 3.667 1.00 87.19 199 ASP A O 1
ATOM 1673 N N . GLU A 1 200 ? 7.387 -12.458 2.903 1.00 90.44 200 GLU A N 1
ATOM 1674 C CA . GLU A 1 200 ? 6.444 -13.124 1.996 1.00 90.44 200 GLU A CA 1
ATOM 1675 C C . GLU A 1 200 ? 5.156 -13.592 2.695 1.00 90.44 200 GLU A C 1
ATOM 1677 O O . GLU A 1 200 ? 4.057 -13.437 2.148 1.00 90.44 200 GLU A O 1
ATOM 1682 N N . GLN A 1 201 ? 5.268 -14.115 3.921 1.00 88.50 201 GLN A N 1
ATOM 1683 C CA . GLN A 1 201 ? 4.106 -14.564 4.685 1.00 88.50 201 GLN A CA 1
ATOM 1684 C C . GLN A 1 201 ? 3.177 -13.383 4.974 1.00 88.50 201 GLN A C 1
ATOM 1686 O O . GLN A 1 201 ? 1.964 -13.477 4.791 1.00 88.50 201 GLN A O 1
ATOM 1691 N N . ILE A 1 202 ? 3.746 -12.239 5.348 1.00 88.00 202 ILE A N 1
ATOM 1692 C CA . ILE A 1 202 ? 2.970 -11.034 5.649 1.00 88.00 202 ILE A CA 1
ATOM 1693 C C . ILE A 1 202 ? 2.329 -10.428 4.412 1.00 88.00 202 ILE A C 1
ATOM 1695 O O . ILE A 1 202 ? 1.189 -9.972 4.496 1.00 88.00 202 ILE A O 1
ATOM 1699 N N . GLN A 1 203 ? 2.992 -10.471 3.254 1.00 91.00 203 GLN A N 1
ATOM 1700 C CA . GLN A 1 203 ? 2.332 -10.071 2.008 1.00 91.00 203 GLN A CA 1
ATOM 1701 C C . GLN A 1 203 ? 1.098 -10.945 1.739 1.00 91.00 203 GLN A C 1
ATOM 1703 O O . GLN A 1 203 ? 0.034 -10.422 1.416 1.00 91.00 203 GLN A O 1
ATOM 1708 N N . SER A 1 204 ? 1.214 -12.261 1.947 1.00 91.88 204 SER A N 1
ATOM 1709 C CA . SER A 1 204 ? 0.098 -13.203 1.784 1.00 91.88 204 SER A CA 1
ATOM 1710 C C . SER A 1 204 ? -1.055 -12.896 2.743 1.00 91.88 204 SER A C 1
ATOM 1712 O O . SER A 1 204 ? -2.216 -12.852 2.336 1.00 91.88 204 SER A O 1
ATOM 1714 N N . GLU A 1 205 ? -0.751 -12.636 4.015 1.00 90.19 205 GLU A N 1
ATOM 1715 C CA . GLU A 1 205 ? -1.758 -12.269 5.013 1.00 90.19 205 GLU A CA 1
ATOM 1716 C C . GLU A 1 205 ? -2.452 -10.942 4.683 1.00 90.19 205 GLU A C 1
ATOM 1718 O O . GLU A 1 205 ? -3.665 -10.831 4.868 1.00 90.19 205 GLU A O 1
ATOM 1723 N N . LEU A 1 206 ? -1.726 -9.950 4.160 1.00 91.19 206 LEU A N 1
ATOM 1724 C CA . LEU A 1 206 ? -2.311 -8.682 3.722 1.00 91.19 206 LEU A CA 1
ATOM 1725 C C . LEU A 1 206 ? -3.305 -8.890 2.575 1.00 91.19 206 LEU A C 1
ATOM 1727 O O . LEU A 1 206 ? -4.441 -8.421 2.669 1.00 91.19 206 LEU A O 1
ATOM 1731 N N . VAL A 1 207 ? -2.925 -9.640 1.536 1.00 92.62 207 VAL A N 1
ATOM 1732 C CA . VAL A 1 207 ? -3.832 -9.951 0.416 1.00 92.62 207 VAL A CA 1
ATOM 1733 C C . VAL A 1 207 ? -5.072 -10.695 0.908 1.00 92.62 207 VAL A C 1
ATOM 1735 O O . VAL A 1 207 ? -6.190 -10.300 0.581 1.00 92.62 207 VAL A O 1
ATOM 1738 N N . ASN A 1 208 ? -4.900 -11.703 1.767 1.00 90.75 208 ASN A N 1
ATOM 1739 C CA . ASN A 1 208 ? -6.010 -12.487 2.319 1.00 90.75 208 ASN A CA 1
ATOM 1740 C C . ASN A 1 208 ? -6.961 -11.661 3.203 1.00 90.75 208 ASN A C 1
ATOM 1742 O O . ASN A 1 208 ? -8.143 -11.979 3.298 1.00 90.75 208 ASN A O 1
ATOM 1746 N N . ASN A 1 209 ? -6.470 -10.596 3.843 1.00 88.12 209 ASN A N 1
ATOM 1747 C CA . ASN A 1 209 ? -7.297 -9.668 4.621 1.00 88.12 209 ASN A CA 1
ATOM 1748 C C . ASN A 1 209 ? -7.922 -8.545 3.771 1.00 88.12 209 ASN A C 1
ATOM 1750 O O . ASN A 1 209 ? -8.546 -7.638 4.325 1.00 88.12 209 ASN A O 1
ATOM 1754 N N . GLY A 1 210 ? -7.784 -8.592 2.443 1.00 89.88 210 GLY A N 1
ATOM 1755 C CA . GLY A 1 210 ? -8.375 -7.605 1.542 1.00 89.88 210 GLY A CA 1
ATOM 1756 C C . GLY A 1 210 ? -7.626 -6.274 1.530 1.00 89.88 210 GLY A C 1
ATOM 1757 O O . GLY A 1 210 ? -8.249 -5.217 1.419 1.00 89.88 210 GLY A O 1
ATOM 1758 N N . TYR A 1 211 ? -6.300 -6.296 1.692 1.00 90.81 211 TYR A N 1
ATOM 1759 C CA . TYR A 1 211 ? -5.490 -5.076 1.678 1.00 90.81 211 TYR A CA 1
ATOM 1760 C C . TYR A 1 211 ? -5.631 -4.288 0.367 1.00 90.81 211 TYR A C 1
ATOM 1762 O O . TYR A 1 211 ? -5.711 -3.062 0.427 1.00 90.81 211 TYR A O 1
ATOM 1770 N N . GLY A 1 212 ? -5.747 -4.967 -0.784 1.00 90.56 212 GLY A N 1
ATOM 1771 C CA . GLY A 1 212 ? -5.996 -4.327 -2.083 1.00 90.56 212 GLY A CA 1
ATOM 1772 C C . GLY A 1 212 ? -7.292 -3.522 -2.066 1.00 90.56 212 GLY A C 1
ATOM 1773 O O . GLY A 1 212 ? -7.272 -2.306 -2.233 1.00 90.56 212 GLY A O 1
ATOM 1774 N N . ARG A 1 213 ? -8.394 -4.180 -1.693 1.00 90.00 213 ARG A N 1
ATOM 1775 C CA . ARG A 1 213 ? -9.713 -3.562 -1.475 1.00 90.00 213 ARG A CA 1
ATOM 1776 C C . ARG A 1 213 ? -9.656 -2.365 -0.519 1.00 90.00 213 ARG A C 1
ATOM 1778 O O . ARG A 1 213 ? -10.245 -1.317 -0.769 1.00 90.00 213 ARG A O 1
ATOM 1785 N N . MET A 1 214 ? -8.929 -2.498 0.587 1.00 89.44 214 MET A N 1
ATOM 1786 C CA . MET A 1 214 ? -8.778 -1.428 1.574 1.00 89.44 214 MET A CA 1
ATOM 1787 C C . MET A 1 214 ? -7.999 -0.226 1.016 1.00 89.44 214 MET A C 1
ATOM 1789 O O . MET A 1 214 ? -8.395 0.914 1.262 1.00 89.44 214 MET A O 1
ATOM 1793 N N . MET A 1 215 ? -6.937 -0.452 0.238 1.00 88.50 215 MET A N 1
ATOM 1794 C CA . MET A 1 215 ? -6.181 0.623 -0.412 1.00 88.50 215 MET A CA 1
ATOM 1795 C C . MET A 1 215 ? -6.944 1.299 -1.541 1.00 88.50 215 MET A C 1
ATOM 1797 O O . MET A 1 215 ? -6.858 2.522 -1.631 1.00 88.50 215 MET A O 1
ATOM 1801 N N . SER A 1 216 ? -7.760 0.564 -2.297 1.00 88.38 216 SER A N 1
ATOM 1802 C CA . SER A 1 216 ? -8.675 1.144 -3.283 1.00 88.38 216 SER A CA 1
ATOM 1803 C C . SER A 1 216 ? -9.522 2.261 -2.678 1.00 88.38 216 SER A C 1
ATOM 1805 O O . SER A 1 216 ? -9.485 3.401 -3.132 1.00 88.38 216 SER A O 1
ATOM 1807 N N . THR A 1 217 ? -10.172 1.989 -1.541 1.00 83.62 217 THR A N 1
ATOM 1808 C CA . THR A 1 217 ? -11.024 2.988 -0.868 1.00 83.62 217 THR A CA 1
ATOM 1809 C C . THR A 1 217 ? -10.291 4.250 -0.396 1.00 83.62 217 THR A C 1
ATOM 1811 O O . THR A 1 217 ? -10.940 5.249 -0.099 1.00 83.62 217 THR A O 1
ATOM 1814 N N . ALA A 1 218 ? -8.956 4.230 -0.303 1.00 84.31 218 ALA A N 1
ATOM 1815 C CA . ALA A 1 218 ? -8.179 5.382 0.151 1.00 84.31 218 ALA A CA 1
ATOM 1816 C C . ALA A 1 218 ? -7.998 6.459 -0.932 1.00 84.31 218 ALA A C 1
ATOM 1818 O O . ALA A 1 218 ? -7.791 7.617 -0.577 1.00 84.31 218 ALA A O 1
ATOM 1819 N N . PHE A 1 219 ? -8.069 6.097 -2.218 1.00 84.88 219 PHE A N 1
ATOM 1820 C CA . PHE A 1 219 ? -7.912 7.036 -3.339 1.00 84.88 219 PHE A CA 1
ATOM 1821 C C . PHE A 1 219 ? -9.174 7.198 -4.200 1.00 84.88 219 PHE A C 1
ATOM 1823 O O . PHE A 1 219 ? -9.216 8.095 -5.046 1.00 84.88 219 PHE A O 1
ATOM 1830 N N . CYS A 1 220 ? -10.202 6.365 -4.001 1.00 83.50 220 CYS A N 1
ATOM 1831 C CA . CYS A 1 220 ? -11.517 6.598 -4.593 1.00 83.50 220 CYS A CA 1
ATOM 1832 C C . CYS A 1 220 ? -12.109 7.906 -4.057 1.00 83.50 220 CYS A C 1
ATOM 1834 O O . CYS A 1 220 ? -11.953 8.224 -2.881 1.00 83.50 220 CYS A O 1
ATOM 1836 N N . THR A 1 221 ? -12.804 8.663 -4.899 1.00 74.25 221 THR A N 1
ATOM 1837 C CA . THR A 1 221 ? -13.484 9.906 -4.486 1.00 74.25 221 THR A CA 1
ATOM 1838 C C . THR A 1 221 ? -14.961 9.916 -4.864 1.00 74.25 221 THR A C 1
ATOM 1840 O O . THR A 1 221 ? -15.741 10.647 -4.247 1.00 74.25 221 THR A O 1
ATOM 1843 N N . ALA A 1 222 ? -15.394 9.090 -5.821 1.00 61.12 222 ALA A N 1
ATOM 1844 C CA . ALA A 1 222 ? -16.796 9.016 -6.194 1.00 61.12 222 ALA A CA 1
ATOM 1845 C C . ALA A 1 222 ? -17.634 8.251 -5.149 1.00 61.12 222 ALA A C 1
ATOM 1847 O O . ALA A 1 222 ? -17.163 7.460 -4.328 1.00 61.12 222 ALA A O 1
ATOM 1848 N N . GLY A 1 223 ? -18.933 8.559 -5.128 1.00 55.09 223 GLY A N 1
ATOM 1849 C CA . GLY A 1 223 ? -19.907 7.945 -4.221 1.00 55.09 223 GLY A CA 1
ATOM 1850 C C . GLY A 1 223 ? -19.860 8.422 -2.763 1.00 55.09 223 GLY A C 1
ATOM 1851 O O . GLY A 1 223 ? -20.552 7.834 -1.934 1.00 55.09 223 GLY A O 1
ATOM 1852 N N . GLY A 1 224 ? -19.064 9.449 -2.429 1.00 56.75 224 GLY A N 1
ATOM 1853 C CA . GLY A 1 224 ? -18.896 9.930 -1.047 1.00 56.75 224 GLY A CA 1
ATOM 1854 C C . GLY A 1 224 ? -18.219 8.905 -0.128 1.00 56.75 224 GLY A C 1
ATOM 1855 O O . GLY A 1 224 ? -18.368 8.963 1.090 1.00 56.75 224 GLY A O 1
ATOM 1856 N N . LYS A 1 225 ? -17.528 7.917 -0.713 1.00 49.34 225 LYS A N 1
ATOM 1857 C CA . LYS A 1 225 ? -16.965 6.750 -0.018 1.00 49.34 225 LYS A CA 1
ATOM 1858 C C . LYS A 1 225 ? -15.458 6.826 0.224 1.00 49.34 225 LYS A C 1
ATOM 1860 O O . LYS A 1 225 ? -14.934 5.883 0.808 1.00 49.34 225 LYS A O 1
ATOM 1865 N N . GLY A 1 226 ? -14.769 7.888 -0.183 1.00 57.66 226 GLY A N 1
ATOM 1866 C CA . GLY A 1 226 ? -13.316 7.977 -0.025 1.00 57.66 226 GLY A CA 1
ATOM 1867 C C . GLY A 1 226 ? -12.812 9.342 0.424 1.00 57.66 226 GLY A C 1
ATOM 1868 O O . GLY A 1 226 ? -13.595 10.189 0.851 1.00 57.66 226 GLY A O 1
ATOM 1869 N N . GLU A 1 227 ? -11.489 9.505 0.464 1.00 63.97 227 GLU A N 1
ATOM 1870 C CA . GLU A 1 227 ? -10.862 10.681 1.071 1.00 63.97 227 GLU A CA 1
ATOM 1871 C C . GLU A 1 227 ? -10.888 11.875 0.121 1.00 63.97 227 GLU A C 1
ATOM 1873 O O . GLU A 1 227 ? -10.419 11.799 -1.007 1.00 63.97 227 GLU A O 1
ATOM 1878 N N . GLU A 1 228 ? -11.373 13.013 0.605 1.00 67.38 228 GLU A N 1
ATOM 1879 C CA . GLU A 1 228 ? -11.464 14.249 -0.183 1.00 67.38 228 GLU A CA 1
ATOM 1880 C C . GLU A 1 228 ? -10.167 15.080 -0.136 1.00 67.38 228 GLU A C 1
ATOM 1882 O O . GLU A 1 228 ? -10.085 16.155 -0.726 1.00 67.38 228 GLU A O 1
ATOM 1887 N N . GLN A 1 229 ? -9.147 14.609 0.591 1.00 76.25 229 GLN A N 1
ATOM 1888 C CA . GLN A 1 229 ? -7.875 15.309 0.750 1.00 76.25 229 GLN A CA 1
ATOM 1889 C C . GLN A 1 229 ? -6.822 14.788 -0.228 1.00 76.25 229 GLN A C 1
ATOM 1891 O O . GLN A 1 229 ? -6.423 13.626 -0.172 1.00 76.25 229 GLN A O 1
ATOM 1896 N N . ASP A 1 230 ? -6.295 15.697 -1.046 1.00 83.62 230 ASP A N 1
ATOM 1897 C CA . ASP A 1 230 ? -5.253 15.440 -2.045 1.00 83.62 230 ASP A CA 1
ATOM 1898 C C . ASP A 1 230 ? -4.040 14.651 -1.512 1.00 83.62 230 ASP A C 1
ATOM 1900 O O . ASP A 1 230 ? -3.487 13.797 -2.209 1.00 83.62 230 ASP A O 1
ATOM 1904 N N . GLU A 1 231 ? -3.601 14.926 -0.280 1.00 83.25 231 GLU A N 1
ATOM 1905 C CA . GLU A 1 231 ? -2.450 14.240 0.315 1.00 83.25 231 GLU A CA 1
ATOM 1906 C C . GLU A 1 231 ? -2.753 12.775 0.656 1.00 83.25 231 GLU A C 1
ATOM 1908 O O . GLU A 1 231 ? -1.908 11.905 0.434 1.00 83.25 231 GLU A O 1
ATOM 1913 N N . GLU A 1 232 ? -3.968 12.476 1.114 1.00 82.88 232 GLU A N 1
ATOM 1914 C CA . GLU A 1 232 ? -4.400 11.107 1.399 1.00 82.88 232 GLU A CA 1
ATOM 1915 C C . GLU A 1 232 ? -4.614 10.306 0.120 1.00 82.88 232 GLU A C 1
ATOM 1917 O O . GLU A 1 232 ? -4.142 9.172 0.040 1.00 82.88 232 GLU A O 1
ATOM 1922 N N . ILE A 1 233 ? -5.213 10.920 -0.905 1.00 86.38 233 ILE A N 1
ATOM 1923 C CA . ILE A 1 233 ? -5.352 10.316 -2.237 1.00 86.38 233 ILE A CA 1
ATOM 1924 C C . ILE A 1 233 ? -3.965 9.960 -2.779 1.00 86.38 233 ILE A C 1
ATOM 1926 O O . ILE A 1 233 ? -3.710 8.818 -3.164 1.00 86.38 233 ILE A O 1
ATOM 1930 N N . ARG A 1 234 ? -3.028 10.916 -2.746 1.00 88.38 234 ARG A N 1
ATOM 1931 C CA . ARG A 1 234 ? -1.644 10.691 -3.178 1.00 88.38 234 ARG A CA 1
ATOM 1932 C C . ARG A 1 234 ? -0.983 9.556 -2.393 1.00 88.38 234 ARG A C 1
ATOM 1934 O O . ARG A 1 234 ? -0.329 8.709 -2.996 1.00 88.38 234 ARG A O 1
ATOM 1941 N N . ASN A 1 235 ? -1.124 9.535 -1.070 1.00 85.88 235 ASN A N 1
ATOM 1942 C CA . ASN A 1 235 ? -0.539 8.489 -0.232 1.00 85.88 235 ASN A CA 1
ATOM 1943 C C . ASN A 1 235 ? -1.162 7.114 -0.522 1.00 85.88 235 ASN A C 1
ATOM 1945 O O . ASN A 1 235 ? -0.433 6.127 -0.579 1.00 85.88 235 ASN A O 1
ATOM 1949 N N . GLY A 1 236 ? -2.476 7.045 -0.748 1.00 89.88 236 GLY A N 1
ATOM 1950 C CA . GLY A 1 236 ? -3.175 5.832 -1.173 1.00 89.88 236 GLY A CA 1
ATOM 1951 C C . GLY A 1 236 ? -2.628 5.285 -2.492 1.00 89.88 236 GLY A C 1
ATOM 1952 O O . GLY A 1 236 ? -2.268 4.110 -2.557 1.00 89.88 236 GLY A O 1
ATOM 1953 N N . LEU A 1 237 ? -2.472 6.154 -3.498 1.00 91.25 237 LEU A N 1
ATOM 1954 C CA . LEU A 1 237 ? -1.912 5.799 -4.808 1.00 91.25 237 LEU A CA 1
ATOM 1955 C C . LEU A 1 237 ? -0.459 5.307 -4.719 1.00 91.25 237 LEU A C 1
ATOM 1957 O O . LEU A 1 237 ? -0.109 4.303 -5.335 1.00 91.25 237 LEU A O 1
ATOM 1961 N N . ILE A 1 238 ? 0.386 5.971 -3.923 1.00 90.56 238 ILE A N 1
ATOM 1962 C CA . ILE A 1 238 ? 1.770 5.526 -3.686 1.00 90.56 238 ILE A CA 1
ATOM 1963 C C . ILE A 1 238 ? 1.778 4.133 -3.054 1.00 90.56 238 ILE A C 1
ATOM 1965 O O . ILE A 1 238 ? 2.487 3.246 -3.518 1.00 90.56 238 ILE A O 1
ATOM 1969 N N . ASN A 1 239 ? 0.971 3.922 -2.011 1.00 90.06 239 ASN A N 1
ATOM 1970 C CA . ASN A 1 239 ? 0.972 2.667 -1.265 1.00 90.06 239 ASN A CA 1
ATOM 1971 C C . ASN A 1 239 ? 0.525 1.480 -2.125 1.00 90.06 239 ASN A C 1
ATOM 1973 O O . ASN A 1 239 ? 1.142 0.418 -2.045 1.00 90.06 239 ASN A O 1
ATOM 1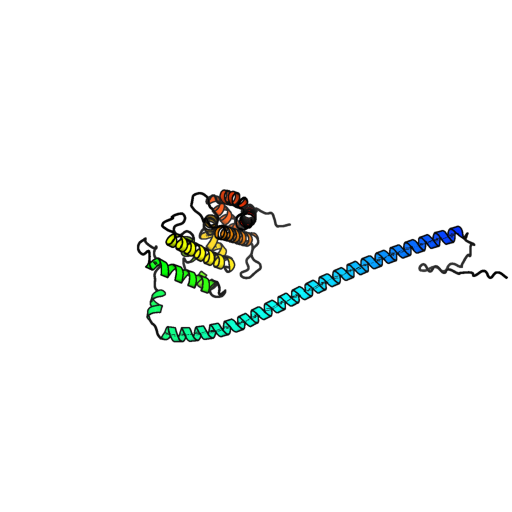977 N N . ILE A 1 240 ? -0.525 1.644 -2.940 1.00 92.25 240 ILE A N 1
ATOM 1978 C CA . ILE A 1 240 ? -0.991 0.561 -3.815 1.00 92.25 240 ILE A CA 1
ATOM 1979 C C . ILE A 1 240 ? 0.023 0.262 -4.923 1.00 92.25 240 ILE A C 1
ATOM 1981 O O . ILE A 1 240 ? 0.287 -0.902 -5.210 1.00 92.25 240 ILE A O 1
ATOM 1985 N N . THR A 1 241 ? 0.660 1.300 -5.473 1.00 91.56 241 THR A N 1
ATOM 1986 C CA . THR A 1 241 ? 1.707 1.166 -6.495 1.00 91.56 241 THR A CA 1
ATOM 1987 C C . THR A 1 241 ? 2.914 0.408 -5.942 1.00 91.56 241 THR A C 1
ATOM 1989 O O . THR A 1 241 ? 3.303 -0.615 -6.503 1.00 91.56 241 THR A O 1
ATOM 1992 N N . ASP A 1 242 ? 3.459 0.846 -4.801 1.00 90.62 242 ASP A N 1
ATOM 1993 C CA . ASP A 1 242 ? 4.591 0.194 -4.128 1.00 90.62 242 ASP A CA 1
ATOM 1994 C C . ASP A 1 242 ? 4.276 -1.272 -3.781 1.00 90.62 242 ASP A C 1
ATOM 1996 O O . ASP A 1 242 ? 5.141 -2.151 -3.881 1.00 90.62 242 ASP A O 1
ATOM 2000 N N . PHE A 1 243 ? 3.035 -1.551 -3.368 1.00 92.62 243 PHE A N 1
ATOM 2001 C CA . PHE A 1 243 ? 2.582 -2.901 -3.054 1.00 92.62 243 PHE A CA 1
ATOM 2002 C C . PHE A 1 243 ? 2.554 -3.794 -4.297 1.00 92.62 243 PHE A C 1
ATOM 2004 O O . PHE A 1 243 ? 3.182 -4.853 -4.281 1.00 92.62 243 PHE A O 1
ATOM 2011 N N . LEU A 1 244 ? 1.910 -3.353 -5.384 1.00 92.69 244 LEU A N 1
ATOM 2012 C CA . LEU A 1 244 ? 1.854 -4.096 -6.647 1.00 92.69 244 LEU A CA 1
ATOM 2013 C C . LEU A 1 244 ? 3.253 -4.321 -7.234 1.00 92.69 244 LEU A C 1
ATOM 2015 O O . LEU A 1 244 ? 3.575 -5.444 -7.614 1.00 92.69 244 LEU A O 1
ATOM 2019 N N . ILE A 1 245 ? 4.129 -3.306 -7.232 1.00 91.00 245 ILE A N 1
ATOM 2020 C CA . ILE A 1 245 ? 5.533 -3.453 -7.664 1.00 91.00 245 ILE A CA 1
ATOM 2021 C C . ILE A 1 245 ? 6.224 -4.555 -6.863 1.00 91.00 245 ILE A C 1
ATOM 2023 O O . ILE A 1 245 ? 6.866 -5.431 -7.445 1.00 91.00 245 ILE A O 1
ATOM 2027 N N . GLY A 1 246 ? 6.067 -4.536 -5.536 1.00 90.88 246 GLY A N 1
ATOM 2028 C CA . GLY A 1 246 ? 6.602 -5.575 -4.665 1.00 90.88 246 GLY A CA 1
ATOM 2029 C C . GLY A 1 246 ? 6.098 -6.962 -5.057 1.00 90.88 246 GLY A C 1
ATOM 2030 O O . GLY A 1 246 ? 6.904 -7.876 -5.202 1.00 90.88 246 GLY A O 1
ATOM 2031 N N . LEU A 1 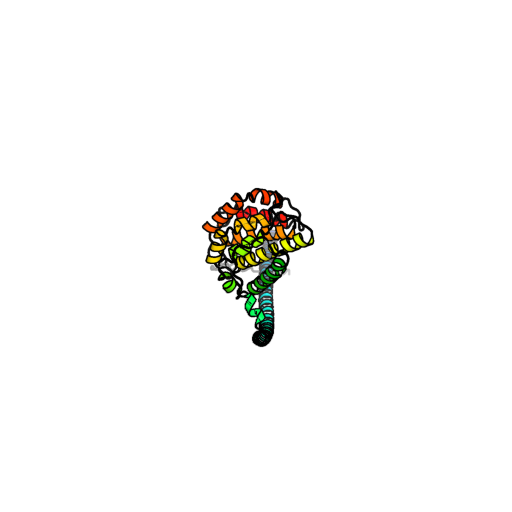247 ? 4.794 -7.128 -5.285 1.00 92.56 247 LEU A N 1
ATOM 2032 C CA . LEU A 1 247 ? 4.219 -8.420 -5.667 1.00 92.56 247 LEU A CA 1
ATOM 2033 C C . LEU A 1 247 ? 4.676 -8.890 -7.060 1.00 92.56 247 LEU A C 1
ATOM 2035 O O . LEU A 1 247 ? 4.967 -10.072 -7.224 1.00 92.56 247 LEU A O 1
ATOM 2039 N N . HIS A 1 248 ? 4.804 -8.003 -8.049 1.00 91.12 248 HIS A N 1
ATOM 2040 C CA . HIS A 1 248 ? 5.218 -8.376 -9.409 1.00 91.12 248 HIS A CA 1
ATOM 2041 C C . HIS A 1 248 ? 6.719 -8.632 -9.560 1.00 91.12 248 HIS A C 1
ATOM 2043 O O . HIS A 1 248 ? 7.112 -9.543 -10.286 1.00 91.12 248 HIS A O 1
ATOM 2049 N N . ALA A 1 249 ? 7.560 -7.820 -8.918 1.00 90.06 249 ALA A N 1
ATOM 2050 C CA . ALA A 1 249 ? 9.010 -7.830 -9.124 1.00 90.06 249 ALA A CA 1
ATOM 2051 C C . ALA A 1 249 ? 9.794 -8.423 -7.941 1.00 90.06 249 ALA A C 1
ATOM 2053 O O . ALA A 1 249 ? 11.002 -8.646 -8.044 1.00 90.06 249 ALA A O 1
ATOM 2054 N N . GLY A 1 250 ? 9.125 -8.710 -6.824 1.00 90.06 250 GLY A N 1
ATOM 2055 C CA . GLY A 1 250 ? 9.780 -9.088 -5.578 1.00 90.06 250 GLY A CA 1
ATOM 2056 C C . GLY A 1 250 ? 10.464 -7.898 -4.902 1.00 90.06 250 GLY A C 1
ATOM 2057 O O . GLY A 1 250 ? 10.311 -6.738 -5.293 1.00 90.06 250 GLY A O 1
ATOM 2058 N N . ARG A 1 251 ? 11.245 -8.177 -3.852 1.00 89.62 251 ARG A N 1
ATOM 2059 C CA . ARG A 1 251 ? 12.014 -7.159 -3.118 1.00 89.62 251 ARG A CA 1
ATOM 2060 C C . ARG A 1 251 ? 13.458 -7.581 -2.931 1.00 89.62 251 ARG A C 1
ATOM 2062 O O . ARG A 1 251 ? 13.737 -8.650 -2.399 1.00 89.62 251 ARG A O 1
ATOM 2069 N N . ILE A 1 252 ? 14.373 -6.696 -3.323 1.00 86.31 252 ILE A N 1
ATOM 2070 C CA . ILE A 1 252 ? 15.824 -6.897 -3.175 1.00 86.31 252 ILE A CA 1
ATOM 2071 C C . ILE A 1 252 ? 16.373 -6.382 -1.836 1.00 86.31 252 ILE A C 1
ATOM 2073 O O . ILE A 1 252 ? 17.452 -6.787 -1.411 1.00 86.31 252 ILE A O 1
ATOM 2077 N N . TRP A 1 253 ? 15.645 -5.492 -1.158 1.00 82.44 253 TRP A N 1
ATOM 2078 C CA . TRP A 1 253 ? 15.982 -5.012 0.183 1.00 82.44 253 TRP A CA 1
ATOM 2079 C C . TRP A 1 253 ? 15.298 -5.854 1.258 1.00 82.44 253 TRP A C 1
ATOM 2081 O O . TRP A 1 253 ? 14.320 -6.538 0.984 1.00 82.44 253 TRP A O 1
ATOM 2091 N N . GLN A 1 254 ? 15.805 -5.805 2.491 1.00 78.56 254 GLN A N 1
ATOM 2092 C CA . GLN A 1 254 ? 15.252 -6.584 3.599 1.00 78.56 254 GLN A CA 1
ATOM 2093 C C . GLN A 1 254 ? 13.926 -5.987 4.123 1.00 78.56 254 GLN A C 1
ATOM 2095 O O . GLN A 1 254 ? 13.901 -4.788 4.407 1.00 78.56 254 GLN A O 1
ATOM 2100 N N . PRO A 1 255 ? 12.865 -6.801 4.317 1.00 81.88 255 PRO A N 1
ATOM 2101 C CA . PRO A 1 255 ? 12.796 -8.234 4.011 1.00 81.88 255 PRO A CA 1
ATOM 2102 C C . PRO A 1 255 ? 12.663 -8.497 2.504 1.00 81.88 255 PRO A C 1
ATOM 2104 O O . PRO A 1 255 ? 11.752 -7.999 1.837 1.00 81.88 255 PRO A O 1
ATOM 2107 N N . SER A 1 256 ? 13.587 -9.306 1.986 1.00 87.44 256 SER A N 1
ATOM 2108 C CA . SER A 1 256 ? 13.630 -9.669 0.573 1.00 87.44 256 SER A CA 1
ATOM 2109 C C . SER A 1 256 ? 12.731 -10.867 0.306 1.00 87.44 256 SER A C 1
ATOM 2111 O O . SER A 1 256 ? 12.751 -11.822 1.082 1.00 87.44 256 SER A O 1
ATOM 2113 N N . PHE A 1 257 ? 12.015 -10.854 -0.811 1.00 91.06 257 PHE A N 1
ATOM 2114 C CA . PHE A 1 257 ? 11.220 -11.988 -1.278 1.00 91.06 257 PHE A CA 1
ATOM 2115 C C . PHE A 1 257 ? 11.186 -12.031 -2.809 1.00 91.06 257 PHE A C 1
ATOM 2117 O O . PHE A 1 257 ? 11.441 -11.021 -3.468 1.00 91.06 257 PHE A O 1
ATOM 2124 N N . GLN A 1 258 ? 10.898 -13.205 -3.367 1.00 93.62 258 GLN A N 1
ATOM 2125 C CA . GLN A 1 258 ? 10.750 -13.400 -4.813 1.00 93.62 258 GLN A CA 1
ATOM 2126 C C . GLN A 1 258 ? 9.393 -12.874 -5.302 1.00 93.62 258 GLN A C 1
ATOM 2128 O O . GLN A 1 258 ? 8.478 -12.777 -4.491 1.00 93.62 258 GLN A O 1
ATOM 2133 N N . PRO A 1 259 ? 9.234 -12.556 -6.598 1.00 93.19 259 PRO A N 1
ATOM 2134 C CA . PRO A 1 259 ? 7.931 -12.232 -7.179 1.00 93.19 259 PRO A CA 1
ATOM 2135 C C . PRO A 1 259 ? 6.806 -13.168 -6.711 1.00 93.19 259 PRO A C 1
ATOM 2137 O O . PRO A 1 259 ? 6.963 -14.390 -6.723 1.00 93.19 259 PRO A O 1
ATOM 2140 N N . LEU A 1 260 ? 5.660 -12.592 -6.343 1.00 94.19 260 LEU A N 1
ATOM 2141 C CA . LEU A 1 260 ? 4.464 -13.276 -5.841 1.00 94.19 260 LEU A CA 1
ATOM 2142 C C . LEU A 1 260 ? 3.286 -13.072 -6.819 1.00 94.19 260 LEU A C 1
ATOM 2144 O O . LEU A 1 260 ? 2.293 -12.428 -6.472 1.00 94.19 260 LEU A O 1
ATOM 2148 N N . PRO A 1 261 ? 3.356 -13.618 -8.049 1.00 91.31 261 PRO A N 1
ATOM 2149 C CA . PRO A 1 261 ? 2.413 -13.297 -9.125 1.00 91.31 261 PRO A CA 1
ATOM 2150 C C . PRO A 1 261 ? 0.962 -13.694 -8.820 1.00 91.31 261 PRO A C 1
ATOM 2152 O O . PRO A 1 261 ? 0.038 -13.007 -9.239 1.00 91.31 261 PRO A O 1
ATOM 2155 N N . LEU A 1 262 ? 0.743 -14.774 -8.059 1.00 93.88 262 LEU A N 1
ATOM 2156 C CA . LEU A 1 262 ? -0.606 -15.176 -7.638 1.00 93.88 262 LEU A CA 1
ATOM 2157 C C . LEU A 1 262 ? -1.236 -14.152 -6.686 1.00 93.88 262 LEU A C 1
ATOM 2159 O O . LEU A 1 262 ? -2.428 -13.879 -6.767 1.00 93.88 262 LEU A O 1
ATOM 2163 N N . LEU A 1 263 ? -0.432 -13.565 -5.797 1.00 94.69 263 LEU A N 1
ATOM 2164 C CA . LEU A 1 263 ? -0.893 -12.528 -4.878 1.00 94.69 263 LEU 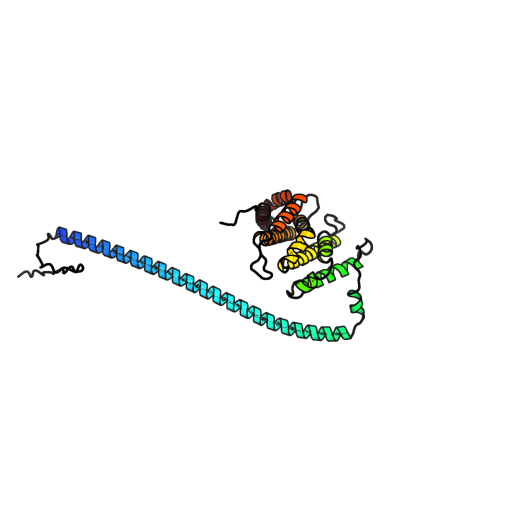A CA 1
ATOM 2165 C C . LEU A 1 263 ? -1.135 -11.199 -5.596 1.00 94.69 263 LEU A C 1
ATOM 2167 O O . LEU A 1 263 ? -2.077 -10.493 -5.236 1.00 94.69 263 LEU A O 1
ATOM 2171 N N . ALA A 1 264 ? -0.308 -10.872 -6.597 1.00 93.06 264 ALA A N 1
ATOM 2172 C CA . ALA A 1 264 ? -0.512 -9.707 -7.458 1.00 93.06 264 ALA A CA 1
ATOM 2173 C C . ALA A 1 264 ? -1.878 -9.793 -8.146 1.00 93.06 264 ALA A C 1
ATOM 2175 O O . ALA A 1 264 ? -2.729 -8.938 -7.917 1.00 93.06 264 ALA A O 1
ATOM 2176 N N . ARG A 1 265 ? -2.143 -10.920 -8.819 1.00 92.44 265 ARG A N 1
ATOM 2177 C CA . ARG A 1 265 ? -3.424 -11.181 -9.479 1.00 92.44 265 ARG A CA 1
ATOM 2178 C C . ARG A 1 265 ? -4.615 -11.085 -8.523 1.00 92.44 265 ARG A C 1
ATOM 2180 O O . ARG A 1 265 ? -5.585 -10.407 -8.826 1.00 92.44 265 ARG A O 1
ATOM 2187 N N . ASN A 1 266 ? -4.537 -11.708 -7.346 1.00 93.81 266 ASN A N 1
ATOM 2188 C CA . ASN A 1 266 ? -5.612 -11.605 -6.353 1.00 93.81 266 ASN A CA 1
ATOM 2189 C C . ASN A 1 266 ? -5.841 -10.153 -5.895 1.00 93.81 266 ASN A C 1
ATOM 2191 O O . ASN A 1 266 ? -6.960 -9.773 -5.566 1.00 93.81 266 ASN A O 1
ATOM 2195 N N . THR A 1 267 ? -4.780 -9.348 -5.825 1.00 93.88 267 THR A N 1
ATOM 2196 C CA . THR A 1 267 ? -4.873 -7.931 -5.452 1.00 93.88 267 THR A CA 1
ATOM 2197 C C . THR A 1 267 ? -5.506 -7.111 -6.572 1.00 93.88 267 THR A C 1
ATOM 2199 O O . THR A 1 267 ? -6.370 -6.291 -6.287 1.00 93.88 267 THR A O 1
ATOM 2202 N N . GLU A 1 268 ? -5.122 -7.348 -7.825 1.00 92.94 268 GLU A N 1
ATOM 2203 C CA . GLU A 1 268 ? -5.743 -6.738 -9.010 1.00 92.94 268 GLU A CA 1
ATOM 2204 C C . GLU A 1 268 ? -7.243 -7.048 -9.067 1.00 92.94 268 GLU A C 1
ATOM 2206 O O . GLU A 1 268 ? -8.052 -6.128 -9.176 1.00 92.94 268 GLU A O 1
ATOM 2211 N N . GLU A 1 269 ? -7.623 -8.316 -8.875 1.00 92.75 269 GLU A N 1
ATOM 2212 C CA . GLU A 1 269 ? -9.027 -8.744 -8.819 1.00 92.75 269 GLU A CA 1
ATOM 2213 C C . GLU A 1 269 ? -9.786 -8.011 -7.690 1.00 92.75 269 GLU A C 1
ATOM 2215 O O . GLU A 1 269 ? -10.887 -7.513 -7.906 1.00 92.75 269 GLU A O 1
ATOM 2220 N N . GLN A 1 270 ? -9.183 -7.827 -6.505 1.00 92.06 270 GLN A N 1
ATOM 2221 C CA . GLN A 1 270 ? -9.789 -7.029 -5.423 1.00 92.06 270 GLN A CA 1
ATOM 2222 C C . GLN A 1 270 ? -9.977 -5.546 -5.778 1.00 92.06 270 GLN A C 1
ATOM 2224 O O . GLN A 1 270 ? -10.921 -4.923 -5.286 1.00 92.06 270 GLN A O 1
ATOM 2229 N N . ILE A 1 271 ? -9.059 -4.960 -6.551 1.00 90.94 271 ILE A N 1
ATOM 2230 C CA . ILE A 1 271 ? -9.134 -3.561 -6.998 1.00 90.94 271 ILE A CA 1
ATOM 2231 C C . ILE A 1 271 ? -10.268 -3.411 -8.018 1.00 90.94 271 ILE A C 1
ATOM 2233 O O . ILE A 1 271 ? -11.070 -2.480 -7.910 1.00 90.94 271 ILE A O 1
ATOM 2237 N N . GLU A 1 272 ? -10.366 -4.345 -8.964 1.00 90.62 272 GLU A N 1
ATOM 2238 C CA . GLU A 1 272 ? -11.417 -4.380 -9.982 1.00 90.62 272 GLU A CA 1
ATOM 2239 C C . GLU A 1 272 ? -12.806 -4.601 -9.367 1.00 90.62 272 GLU A C 1
ATOM 2241 O O . GLU A 1 272 ? -13.736 -3.860 -9.676 1.00 90.62 272 GLU A O 1
ATOM 2246 N N . GLU A 1 273 ? -12.948 -5.548 -8.435 1.00 90.88 273 GLU A N 1
ATOM 2247 C CA . GLU A 1 273 ? -14.215 -5.823 -7.738 1.00 90.88 273 GLU A CA 1
ATOM 2248 C C . GLU A 1 273 ? -14.769 -4.615 -6.967 1.00 90.88 273 GLU A C 1
ATOM 2250 O O . GLU A 1 273 ? -15.981 -4.501 -6.774 1.00 90.88 273 GLU A O 1
ATOM 2255 N N . GLU A 1 274 ? -13.898 -3.718 -6.501 1.00 88.81 274 GLU A N 1
ATOM 2256 C CA . GLU A 1 274 ? -14.294 -2.476 -5.828 1.00 88.81 274 GLU A CA 1
ATOM 2257 C C . GLU A 1 274 ? -14.630 -1.332 -6.798 1.00 88.81 274 GLU A C 1
ATOM 2259 O O . GLU A 1 274 ? -15.018 -0.254 -6.346 1.00 88.81 274 GLU A O 1
ATOM 2264 N N . GLY A 1 275 ? -14.496 -1.533 -8.114 1.00 87.94 275 GLY A N 1
ATOM 2265 C CA . GLY A 1 275 ? -14.706 -0.480 -9.116 1.00 87.94 275 GLY A CA 1
ATOM 2266 C C . GLY A 1 275 ? -13.669 0.641 -9.017 1.00 87.94 275 GLY A C 1
ATOM 2267 O O . GLY A 1 275 ? -13.960 1.811 -9.263 1.00 87.94 275 GLY A O 1
ATOM 2268 N N . ALA A 1 276 ? -12.455 0.312 -8.569 1.00 89.31 276 ALA A N 1
ATOM 2269 C CA . ALA A 1 276 ? -11.404 1.304 -8.372 1.00 89.31 276 ALA A CA 1
ATOM 2270 C C . ALA A 1 276 ? -10.681 1.675 -9.678 1.00 89.31 276 ALA A C 1
ATOM 2272 O O . ALA A 1 276 ? -9.940 2.656 -9.709 1.00 89.31 276 ALA A O 1
ATOM 2273 N N . ASN A 1 277 ? -10.913 0.935 -10.766 1.00 88.94 277 ASN A N 1
ATOM 2274 C CA . ASN A 1 277 ? -10.340 1.229 -12.080 1.00 88.94 277 ASN A CA 1
ATOM 2275 C C . ASN A 1 277 ? -10.907 2.535 -12.660 1.00 88.94 277 ASN A C 1
ATOM 2277 O O . ASN A 1 277 ? -10.158 3.375 -13.157 1.00 88.94 277 ASN A O 1
ATOM 2281 N N . GLU A 1 278 ? -12.213 2.754 -12.525 1.00 89.12 278 GLU A N 1
ATOM 2282 C CA . GLU A 1 278 ? -12.890 3.993 -12.921 1.00 89.12 278 GLU A CA 1
ATOM 2283 C C . GLU A 1 278 ? -12.415 5.195 -12.088 1.00 89.12 278 GLU A C 1
ATOM 2285 O O . GLU A 1 278 ? -12.317 6.330 -12.566 1.00 89.12 278 GLU A O 1
ATOM 2290 N N . GLU A 1 279 ? -12.081 4.944 -10.826 1.00 89.62 279 GLU A N 1
ATOM 2291 C CA . GLU A 1 279 ? -11.550 5.952 -9.914 1.00 89.62 279 GLU A CA 1
ATOM 2292 C C . GLU A 1 279 ? -10.111 6.323 -10.273 1.00 89.62 279 GLU A C 1
ATOM 2294 O O . GLU A 1 279 ? -9.778 7.508 -10.299 1.00 89.62 279 GLU A O 1
ATOM 2299 N N . LEU A 1 280 ? -9.270 5.350 -10.644 1.00 89.88 280 LEU A N 1
ATOM 2300 C CA . LEU A 1 280 ? -7.934 5.621 -11.184 1.00 89.88 280 LEU A CA 1
ATOM 2301 C C . LEU A 1 280 ? -8.011 6.515 -12.428 1.00 89.88 280 LEU A C 1
ATOM 2303 O O . LEU A 1 280 ? -7.284 7.506 -12.505 1.00 89.88 280 LEU A O 1
ATOM 2307 N N . ASP A 1 281 ? -8.942 6.240 -13.343 1.00 90.12 281 ASP A N 1
ATOM 2308 C CA . ASP A 1 281 ? -9.163 7.052 -14.549 1.00 90.12 281 ASP A CA 1
ATOM 2309 C C . ASP A 1 281 ? -9.557 8.493 -14.223 1.00 90.12 281 ASP A C 1
ATOM 2311 O O . ASP A 1 281 ? -9.130 9.444 -14.889 1.00 90.12 281 ASP A O 1
ATOM 2315 N N . THR A 1 282 ? -10.326 8.669 -13.152 1.00 89.75 282 THR A N 1
ATOM 2316 C CA . THR A 1 282 ? -10.677 9.990 -12.636 1.00 89.75 282 THR A CA 1
ATOM 2317 C C . THR A 1 282 ? -9.443 10.693 -12.057 1.00 89.75 282 THR A C 1
ATOM 2319 O O . THR A 1 282 ? -9.153 11.838 -12.422 1.00 89.75 282 THR A O 1
ATOM 2322 N N . GLN A 1 283 ? -8.654 10.005 -11.222 1.00 89.31 283 GLN A N 1
ATOM 2323 C CA . GLN A 1 283 ? -7.455 10.577 -10.595 1.00 89.31 283 GLN A CA 1
ATOM 2324 C C . GLN A 1 283 ? -6.329 10.894 -11.593 1.00 89.31 283 GLN A C 1
ATOM 2326 O O . GLN A 1 283 ? -5.541 11.810 -11.354 1.00 89.31 283 GLN A O 1
ATOM 2331 N N . MET A 1 284 ? -6.274 10.232 -12.752 1.00 90.06 284 MET A N 1
ATOM 2332 C CA . MET A 1 284 ? -5.346 10.574 -13.844 1.00 90.06 284 MET A CA 1
ATOM 2333 C C . MET A 1 284 ? -5.556 11.992 -14.400 1.00 90.06 284 MET A C 1
ATOM 2335 O O . MET A 1 284 ? -4.651 12.558 -15.010 1.00 90.06 284 MET A O 1
ATOM 2339 N N . ASN A 1 285 ? -6.721 12.600 -14.185 1.00 87.56 285 ASN A N 1
ATOM 2340 C CA . ASN A 1 285 ? -6.984 13.986 -14.578 1.00 87.56 285 ASN A CA 1
ATOM 2341 C C . ASN A 1 285 ? -6.889 14.967 -13.398 1.00 87.56 285 ASN A C 1
ATOM 2343 O O . ASN A 1 285 ? -7.051 16.176 -13.583 1.00 87.56 285 ASN A O 1
ATOM 2347 N N . ASN A 1 286 ? -6.592 14.474 -12.192 1.00 84.94 286 ASN A N 1
ATOM 2348 C CA . ASN A 1 286 ? -6.497 15.287 -10.991 1.00 84.94 286 ASN A CA 1
ATOM 2349 C C . ASN A 1 286 ? -5.142 16.022 -10.922 1.00 84.94 286 ASN A C 1
ATOM 2351 O O . ASN A 1 286 ? -4.074 15.424 -10.762 1.00 84.94 286 ASN A O 1
ATOM 2355 N N . ASN A 1 287 ? -5.195 17.355 -11.024 1.00 83.69 287 ASN A N 1
ATOM 2356 C CA . ASN A 1 287 ? -4.027 18.240 -10.928 1.00 83.69 287 ASN A CA 1
ATOM 2357 C C . ASN A 1 287 ? -3.643 18.603 -9.481 1.00 83.69 287 ASN A C 1
ATOM 2359 O O . ASN A 1 287 ? -2.732 19.414 -9.278 1.00 83.69 287 ASN A O 1
ATOM 2363 N N . GLY A 1 288 ? -4.302 18.005 -8.488 1.00 82.12 288 GLY A N 1
ATOM 2364 C CA . GLY A 1 288 ? -3.971 18.138 -7.078 1.00 82.12 288 GLY A CA 1
ATOM 2365 C C . GLY A 1 288 ? -2.498 17.835 -6.808 1.00 82.12 288 GLY A C 1
ATOM 2366 O O . GLY A 1 288 ? -1.848 17.039 -7.501 1.00 82.12 288 GLY A O 1
ATOM 2367 N N . MET A 1 289 ? -1.942 18.539 -5.821 1.00 79.88 289 MET A N 1
ATOM 2368 C CA . MET A 1 289 ? -0.513 18.497 -5.486 1.00 79.88 289 MET A CA 1
ATOM 2369 C C . MET A 1 289 ? 0.394 18.750 -6.707 1.00 79.88 289 MET A C 1
ATOM 2371 O O . MET A 1 289 ? 1.300 17.967 -6.978 1.00 79.88 289 MET A O 1
ATOM 2375 N N . ASN A 1 290 ? 0.157 19.814 -7.482 1.00 84.31 290 ASN A N 1
ATOM 2376 C CA . ASN A 1 290 ? 0.955 20.160 -8.674 1.00 84.31 290 ASN A CA 1
ATOM 2377 C C . ASN A 1 290 ? 1.065 19.016 -9.709 1.00 84.31 290 ASN A C 1
ATOM 2379 O O . ASN A 1 290 ? 2.107 18.831 -10.341 1.00 84.31 290 ASN A O 1
ATOM 2383 N N . GLY A 1 291 ? 0.001 18.225 -9.871 1.00 84.38 291 GLY A N 1
ATOM 2384 C CA . GLY A 1 291 ? -0.043 17.090 -10.798 1.00 84.38 291 GLY A CA 1
ATOM 2385 C C . GLY A 1 291 ? 0.632 15.814 -10.288 1.00 84.38 291 GLY A C 1
ATOM 2386 O O . GLY A 1 291 ? 0.759 14.852 -11.048 1.00 84.38 291 GLY A O 1
ATOM 2387 N N . HIS A 1 292 ? 1.051 15.763 -9.017 1.00 85.06 292 HIS A N 1
ATOM 2388 C CA . HIS A 1 292 ? 1.559 14.527 -8.424 1.00 85.06 292 HIS A CA 1
ATOM 2389 C C . HIS A 1 292 ? 0.491 13.432 -8.376 1.00 85.06 292 HIS A C 1
ATOM 2391 O O . HIS A 1 292 ? 0.832 12.281 -8.636 1.00 85.06 292 HIS A O 1
ATOM 2397 N N . ILE A 1 293 ? -0.772 13.770 -8.083 1.00 87.94 293 ILE A N 1
ATOM 2398 C CA . ILE A 1 293 ? -1.866 12.785 -8.034 1.00 87.94 293 ILE A CA 1
ATOM 2399 C C . ILE A 1 293 ? -2.024 12.106 -9.392 1.00 87.94 293 ILE A C 1
ATOM 2401 O O . ILE A 1 293 ? -1.916 10.886 -9.470 1.00 87.94 293 ILE A O 1
ATOM 2405 N N . ARG A 1 294 ? -2.142 12.892 -10.468 1.00 89.75 294 ARG A N 1
ATOM 2406 C CA . ARG A 1 294 ? -2.146 12.379 -11.843 1.00 89.75 294 ARG A CA 1
ATOM 2407 C C . ARG A 1 294 ? -0.994 11.417 -12.127 1.00 89.75 294 ARG A C 1
ATOM 2409 O O . ARG A 1 294 ? -1.212 10.362 -12.713 1.00 89.75 294 ARG A O 1
ATOM 2416 N N . ASN A 1 295 ? 0.234 11.788 -11.768 1.00 88.88 295 ASN A N 1
ATOM 2417 C CA . ASN A 1 295 ? 1.401 10.962 -12.079 1.00 88.88 295 ASN A CA 1
ATOM 2418 C C . ASN A 1 295 ? 1.330 9.605 -11.363 1.00 88.88 295 ASN A C 1
ATOM 2420 O O . ASN A 1 295 ? 1.545 8.580 -12.002 1.00 88.88 295 ASN A O 1
ATOM 2424 N N . TRP A 1 296 ? 0.966 9.597 -10.078 1.00 91.44 296 TRP A N 1
ATOM 2425 C CA . TRP A 1 296 ? 0.809 8.361 -9.310 1.00 91.44 296 TRP A CA 1
ATOM 2426 C C . TRP A 1 296 ? -0.395 7.532 -9.759 1.00 91.44 296 TRP A C 1
ATOM 2428 O O . TRP A 1 296 ? -0.312 6.312 -9.768 1.00 91.44 296 TRP A O 1
ATOM 2438 N N . ALA A 1 297 ? -1.487 8.164 -10.192 1.00 91.44 297 ALA A N 1
ATOM 2439 C CA . ALA A 1 297 ? -2.638 7.460 -10.753 1.00 91.44 297 ALA A CA 1
ATOM 2440 C C . ALA A 1 297 ? -2.286 6.746 -12.067 1.00 91.44 297 ALA A C 1
ATOM 2442 O O . ALA A 1 297 ? -2.663 5.592 -12.259 1.00 91.44 297 ALA A O 1
ATOM 2443 N N . ASN A 1 298 ? -1.501 7.392 -12.940 1.00 90.62 298 ASN A N 1
ATOM 2444 C CA . ASN A 1 298 ? -0.980 6.756 -14.154 1.00 90.62 298 ASN A CA 1
ATOM 2445 C C . ASN A 1 298 ? -0.113 5.532 -13.828 1.00 90.62 298 ASN A C 1
ATOM 2447 O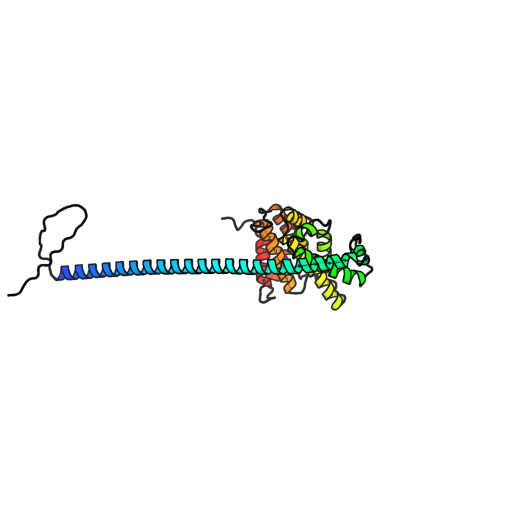 O . ASN A 1 298 ? -0.219 4.508 -14.500 1.00 90.62 298 ASN A O 1
ATOM 2451 N N . GLU A 1 299 ? 0.737 5.633 -12.806 1.00 90.19 299 GLU A N 1
ATOM 2452 C CA . GLU A 1 299 ? 1.612 4.538 -12.387 1.00 90.19 299 GLU A CA 1
ATOM 2453 C C . GLU A 1 299 ? 0.818 3.387 -11.758 1.00 90.19 299 GLU A C 1
ATOM 2455 O O . GLU A 1 299 ? 0.973 2.244 -12.178 1.00 90.19 299 GLU A O 1
ATOM 2460 N N . ALA A 1 300 ? -0.114 3.682 -10.848 1.00 90.75 300 ALA A N 1
ATOM 2461 C CA . ALA A 1 300 ? -1.010 2.693 -10.250 1.00 90.75 300 ALA A CA 1
ATOM 2462 C C . ALA A 1 300 ? -1.835 1.951 -11.315 1.00 90.75 300 ALA A C 1
ATOM 2464 O O . ALA A 1 300 ? -1.953 0.723 -11.268 1.00 90.75 300 ALA A O 1
ATOM 2465 N N . LYS A 1 301 ? -2.356 2.673 -12.317 1.00 90.75 301 LYS A N 1
ATOM 2466 C CA . LYS A 1 301 ? -3.069 2.075 -13.452 1.00 90.75 301 LYS A CA 1
ATOM 2467 C C . LYS A 1 301 ? -2.154 1.192 -14.294 1.00 90.75 301 LYS A C 1
ATOM 2469 O O . LYS A 1 301 ? -2.546 0.087 -14.653 1.00 90.75 301 LYS A O 1
ATOM 2474 N N . ALA A 1 302 ? -0.935 1.645 -14.582 1.00 88.75 302 ALA A N 1
ATOM 2475 C CA . ALA A 1 302 ? 0.041 0.836 -15.301 1.00 88.75 302 ALA A CA 1
ATOM 2476 C C . ALA A 1 302 ? 0.368 -0.452 -14.537 1.00 88.75 302 ALA A C 1
ATOM 2478 O O . ALA A 1 302 ? 0.415 -1.507 -15.152 1.00 88.75 302 ALA A O 1
ATOM 2479 N N . MET A 1 303 ? 0.537 -0.388 -13.213 1.00 87.81 303 MET A N 1
ATOM 2480 C CA . MET A 1 303 ? 0.796 -1.567 -12.384 1.00 87.81 303 MET A CA 1
ATOM 2481 C C . MET A 1 303 ? -0.395 -2.526 -12.342 1.00 87.81 303 MET A C 1
ATOM 2483 O O . MET A 1 303 ? -0.194 -3.720 -12.503 1.00 87.81 303 MET A O 1
ATOM 2487 N N . THR A 1 304 ? -1.620 -2.013 -12.209 1.00 85.19 304 THR A N 1
ATOM 2488 C CA . THR A 1 304 ? -2.845 -2.839 -12.181 1.00 85.19 304 THR A CA 1
ATOM 2489 C C . THR A 1 304 ? -3.108 -3.520 -13.529 1.00 85.19 304 THR A C 1
ATOM 2491 O O . THR A 1 304 ? -3.602 -4.638 -13.575 1.00 85.19 304 THR A O 1
ATOM 2494 N N . LEU A 1 305 ? -2.756 -2.864 -14.642 1.00 80.25 305 LEU A N 1
ATOM 2495 C CA . LEU A 1 305 ? -2.915 -3.406 -15.996 1.00 80.25 305 LEU A CA 1
ATOM 2496 C C . LEU A 1 305 ? -1.697 -4.203 -16.489 1.00 80.25 305 LEU A C 1
ATOM 2498 O O . LEU A 1 305 ? -1.758 -4.794 -17.570 1.00 80.25 305 LEU A O 1
ATOM 2502 N N . ASN A 1 306 ? -0.582 -4.207 -15.751 1.00 70.25 306 ASN A N 1
ATOM 2503 C CA . ASN A 1 306 ? 0.669 -4.828 -16.184 1.00 70.25 306 ASN A CA 1
ATOM 2504 C C . ASN A 1 306 ? 0.637 -6.353 -16.012 1.00 70.25 306 ASN A C 1
ATOM 2506 O O . ASN A 1 306 ? 1.356 -6.953 -15.214 1.00 70.25 306 ASN A O 1
ATOM 2510 N N . HIS A 1 307 ? -0.108 -7.008 -16.894 1.00 58.78 307 HIS A N 1
ATOM 2511 C CA . HIS A 1 307 ? 0.206 -8.357 -17.332 1.00 58.78 307 HIS A CA 1
ATOM 2512 C C . HIS A 1 307 ? 1.432 -8.300 -18.274 1.00 58.78 307 HIS A C 1
ATOM 2514 O O . HIS A 1 307 ? 1.291 -8.093 -19.473 1.00 58.78 307 HIS A O 1
ATOM 2520 N N . PHE A 1 308 ? 2.640 -8.513 -17.731 1.00 47.62 308 PHE A N 1
ATOM 2521 C CA . PHE A 1 308 ? 3.869 -8.868 -18.478 1.00 47.62 308 PHE A CA 1
ATOM 2522 C C . PHE A 1 308 ? 4.491 -7.817 -19.434 1.00 47.62 308 PHE A C 1
ATOM 2524 O O . PHE A 1 308 ? 4.565 -8.066 -20.634 1.00 47.62 308 PHE A O 1
ATOM 2531 N N . ILE A 1 309 ? 5.038 -6.690 -18.944 1.00 45.72 309 ILE A N 1
ATOM 2532 C CA . ILE A 1 309 ? 5.799 -5.755 -19.822 1.00 45.72 309 ILE A CA 1
ATOM 2533 C C . ILE A 1 309 ? 7.282 -5.553 -19.445 1.00 45.72 309 ILE A C 1
ATOM 2535 O O . ILE A 1 309 ? 8.046 -5.055 -20.263 1.00 45.72 309 ILE A O 1
ATOM 2539 N N . TYR A 1 310 ? 7.771 -6.016 -18.291 1.00 38.88 310 TYR A N 1
ATOM 2540 C CA . TYR A 1 310 ? 9.203 -5.890 -17.956 1.00 38.88 310 TYR A CA 1
ATOM 2541 C C . TYR A 1 310 ? 9.877 -7.235 -17.694 1.00 38.88 310 TYR A C 1
ATOM 2543 O O . TYR A 1 310 ? 10.252 -7.537 -16.567 1.00 38.88 310 TYR A O 1
ATOM 2551 N N . TRP A 1 311 ? 10.030 -8.019 -18.760 1.00 36.22 311 TRP A N 1
ATOM 2552 C CA . TRP A 1 311 ? 11.097 -9.013 -18.907 1.00 36.22 311 TRP A CA 1
ATOM 2553 C C . TRP A 1 311 ? 11.455 -9.130 -20.394 1.00 36.22 311 TRP A C 1
ATOM 2555 O O . TRP A 1 311 ? 10.892 -9.961 -21.097 1.00 36.22 311 TRP A O 1
ATOM 2565 N N . ASP A 1 312 ? 12.370 -8.267 -20.832 1.00 31.70 312 ASP A N 1
ATOM 2566 C CA . ASP A 1 312 ? 13.334 -8.505 -21.915 1.00 31.70 312 ASP A CA 1
ATOM 2567 C C . ASP A 1 312 ? 14.691 -7.960 -21.443 1.00 31.70 312 ASP A C 1
ATOM 2569 O O . ASP A 1 312 ? 14.717 -6.832 -20.890 1.00 31.70 312 ASP A O 1
#

Foldseek 3Di:
DDDDDDDDDDDDDPDDDDDDDDDDDDPVVVVVVVVVVVVVVVVVVVVVVVVVVVVVVVVVVVVVVVVVVVVVVVVVVVVVVVVVVVVVVVVVVVVVVVVVVVPDPPVVVLVPDDCDPDDDPDPPVCLVNLLVVLVVLLVLLVPLVSLVVCVPPPCLLVVLLCLLQPPQLDCPDDVVVVSSVVSNVSSVSSLLSNLVQPAPVSLVVCLVSLVLLSLLQQQFDPPSRYDPDLVSNLVSLVSLLVSLCCQQQFDPDPVTDHHNVVSSVSSLVSNVVNVSLVSLVVQLPDCPPNCSSNVSSVSSNCSSPDPDDPDD

Organism: NCBI:txid222440

pLDDT: mean 70.32, std 18.67, range [29.41, 94.69]

Radius of gyration: 35.8 Å; chains: 1; bounding box: 100×43×102 Å

Sequence (312 aa):
MVGICQESWVFKLKGYNYNSVIFPLNPRVTNTIHAKQTSYHQQLLWFKTVDDAMNMQTKEQIEIQKEKQKQRILRSRQQHEEWIKRRYEQKQKEKEMEKMKEQDPERNAMWRMDMSPMSEQGANINKVGSQAYLQFLKNQIQDNNGCKQVIQIPKLLQSLSALSRFKIGIHIGQELDQMRLEIRCNSRWCLRYIQVFGDEQIQSELVNNGYGRMMSTAFCTAGGKGEEQDEEIRNGLINITDFLIGLHAGRIWQPSFQPLPLLARNTEEQIEEEGANEELDTQMNNNGMNGHIRNWANEAKAMTLNHFIYWD

Secondary structure (DSSP, 8-state):
------PPP----TT-----------HHHHHHHHHHHHHHHHHHHHHHHHHHHHHHHHHHHHHHHHHHHHHHHHHHHHHHHHHHHHHHHHHHHHHHHHHHHTT-GGGGGGGG-------S--TTHHHHHHHHHHHHHHHHHHSHHHHHHHHTSTTHHHHHHHHTTTTTT----HHHHHHHHHHHHHHHHHHHHHHHH--HHHHHHHHHTTHHHHHHHHH--GGG-S---HHHHHHHHHHHHHHHHHHHH-BSSSSPB---HHHHHHHHHHHHHTTHHHHHHHHTT--TGGGHHHHHHHHHHHHHH-SS-S--